Protein AF-A0A2G5BHX6-F1 (afdb_monomer)

Nearest PDB structures (foldseek):
  6b24-assembly1_A  TM=7.635E-01  e=3.240E-02  Escherichia coli
  6b2d-assembly1_A  TM=7.404E-01  e=5.368E-02  Escherichia coli
  8xv2-assembly1_A  TM=2.328E-01  e=9.568E-03  Escherichia coli
  8yky-assembly1_R  TM=1.953E-01  e=6.492E+00  Clostridium perfringens

pLDDT: mean 88.22, std 12.85, range [42.91, 98.81]

Solvent-accessible surface area (backbone atoms only — not comparable to full-atom values): 15846 Å² total; per-residue (Å²): 86,70,39,27,30,36,40,26,13,32,53,10,35,50,52,22,55,51,41,22,54,73,41,55,58,94,85,55,93,60,68,19,61,49,58,18,32,23,56,12,8,20,54,32,17,23,46,69,51,30,41,70,59,35,42,68,74,33,56,34,53,38,42,8,51,45,57,9,20,15,15,17,21,5,35,34,24,62,52,52,48,55,24,49,42,28,52,66,38,78,82,67,64,102,60,55,74,66,53,21,44,52,46,14,50,47,52,48,51,50,44,53,52,46,24,45,51,26,19,52,53,17,32,54,55,12,48,56,52,33,57,72,61,49,81,83,58,83,88,67,83,79,81,77,80,64,99,61,88,78,58,83,91,73,69,47,74,66,57,54,51,39,36,53,54,22,53,51,53,51,51,49,33,56,51,41,44,76,74,34,78,92,52,24,48,58,36,48,12,32,60,32,12,30,56,16,31,54,51,29,59,58,34,45,61,53,21,61,86,30,74,69,45,58,73,74,39,61,66,86,60,32,69,35,58,46,12,59,45,52,26,30,36,52,21,21,42,52,35,24,52,46,49,40,52,29,35,39,77,46,82,85,66,51,74,66,54,38,36,49,46,50,9,44,40,61,5,18,19,19,16,22,4,35,40,22,59,50,44,53,49,43,74,72,37,58,71,70,60,22,50,52,52,51,51,52,49,51,52,55,30,51,51,39,32,43,67,50,32,48,50,47,67,73,70,54,92,65,83,49,81,70,93

Radius of gyration: 20.22 Å; Cα contacts (8 Å, |Δi|>4): 521; chains: 1; bounding box: 52×42×61 Å

Secondary structure (DSSP, 8-state):
-HHHHHHHHHHHHHHHHHHHHHT--TT-SS-THHHHHHHHHHHHHHHHHHHHHHHHH-HHHHHIIIIIIIHHHS-HHHHHHHHHHHHHTTT--S--HHHHHHHHHHHHHHHHHHHHHHHHHHHHHHHHHHHHHHTTTTTSPPPP--SSPPPGGG--HHHHHHHHHHHHHHHHHHHHHHH-GGGHHHHHHHHHHHHHHHHHHHHGGGSSS-TTHHHHS-HHHHTS-HHHHHHHHHHHHHHHHHHHIIIIISSS--HHHHHHHHIIIIIIIHHHS-SHHHHHHHHHS-HHHHHHHHHHHHHHHHHHHIIIIIHHHHH-S------

Organism: Coemansia reversa (strain ATCC 12441 / NRRL 1564) (NCBI:txid763665)

Sequence (323 aa):
VFASLILFSMMGVLVRVYLTRLFTYIGEPIYGLIWAQMVGCFIMGIATRTKGVLMRYSPALNLGVTTGLCGSITTFSSWQLLVFVQFFNTARHDHTRFKNFLGGMSVLVSTLACSMGALYLGQIIGCELRLLYDTKLLGGRPSSIRRGWIGWNEWRSVDLALGIVGILVIAASVIVIALARNTRSVSIALLFGCIGTLLRWRLASLNRGSKRVERLLPRFIADLPLGTFVANVIGSAVLAIVHVLQTGAVIQPSATSCYVLTAVADGFCGCLTTVSTFAAELSALESRRSMTYAVVSIVATQAFFILIAGIYFKTATIDYPVC

Mean predicted aligned error: 6.26 Å

InterPro domains:
  IPR003691 Fluoride-specific ion channel FluC [PF02537] (5-117)
  IPR003691 Fluoride-specific ion channel FluC [PF02537] (189-306)
  IPR003691 Fluoride-specific ion channel FluC [PTHR28259] (2-315)

Foldseek 3Di:
DLLLLLLQQLVLLVLQVVQQVVQDDDPRPDHSNLVLLLVLLLQLLLLVLCVLVQLVQPPSNSCSSNLRNSLLSFFLLVLLVQLLCLQLVLVPPPDDNVRSNVRSVCSVVSSLVSNLVSSNNSNVVSNVVCVVVVPPDPPDDRDDDDPDDDPPVPDDPVNVVSNVSSVVLLVVLVVCCVPPPVCVLSSLLSVLQSVLSVQLVVLQCQAAPNPVLPVPDDPLPSNASRSQLVLLLVLNLQLLQLVLVQWPPDDQDDPVSVSVSSSSNSRRSSNSHGDSVLSVRLVVDDVVSSVVNSCCSSVSSNVSNCVRVVVSSVPDPDTDRSD

Structure (mmCIF, N/CA/C/O backbone):
data_AF-A0A2G5BHX6-F1
#
_entry.id   AF-A0A2G5BHX6-F1
#
loop_
_atom_site.group_PDB
_atom_site.id
_atom_site.type_symbol
_atom_site.label_atom_id
_atom_site.label_alt_id
_atom_site.label_comp_id
_atom_site.label_asym_id
_atom_site.label_entity_id
_atom_site.label_seq_id
_atom_site.pdbx_PDB_ins_code
_atom_site.Cartn_x
_atom_site.Cartn_y
_atom_site.Cartn_z
_atom_site.occupancy
_atom_site.B_iso_or_equiv
_atom_site.auth_seq_id
_atom_site.auth_comp_id
_atom_site.auth_asym_id
_atom_site.auth_atom_id
_atom_site.pdbx_PDB_model_num
ATOM 1 N N . VAL A 1 1 ? -9.648 12.929 12.450 1.00 81.56 1 VAL A N 1
ATOM 2 C CA . VAL A 1 1 ? -9.557 11.934 11.341 1.00 81.56 1 VAL A CA 1
ATOM 3 C C . VAL A 1 1 ? -8.434 12.256 10.362 1.00 81.56 1 VAL A C 1
ATOM 5 O O . VAL A 1 1 ? -7.502 11.468 10.302 1.00 81.56 1 VAL A O 1
ATOM 8 N N . PHE A 1 2 ? -8.469 13.388 9.641 1.00 87.19 2 PHE A N 1
ATOM 9 C CA . PHE A 1 2 ? -7.433 13.734 8.650 1.00 87.19 2 PHE A CA 1
ATOM 10 C C . PHE A 1 2 ? -6.010 13.708 9.215 1.00 87.19 2 PHE A C 1
ATOM 12 O O . PHE A 1 2 ? -5.163 13.019 8.662 1.00 87.19 2 PHE A O 1
ATOM 19 N N . ALA A 1 3 ? -5.772 14.365 10.353 1.00 87.06 3 ALA A N 1
ATOM 20 C CA . ALA A 1 3 ? -4.449 14.375 10.975 1.00 87.06 3 ALA A CA 1
ATOM 21 C C . ALA A 1 3 ? -3.950 12.971 11.358 1.00 87.06 3 ALA A C 1
ATOM 23 O O . ALA A 1 3 ? -2.786 12.656 11.146 1.00 87.06 3 ALA A O 1
ATOM 24 N N . SER A 1 4 ? -4.843 12.097 11.839 1.00 90.06 4 SER A N 1
ATOM 25 C CA . SER A 1 4 ? -4.494 10.708 12.152 1.00 90.06 4 SER A CA 1
ATOM 26 C C . SER A 1 4 ? -4.144 9.916 10.888 1.00 90.06 4 SER A C 1
ATOM 28 O O . SER A 1 4 ? -3.115 9.251 10.857 1.00 90.06 4 SER A O 1
ATOM 30 N N . LEU A 1 5 ? -4.937 10.038 9.815 1.00 93.12 5 LEU A N 1
ATOM 31 C CA . LEU A 1 5 ? -4.620 9.406 8.529 1.00 93.12 5 LEU A CA 1
ATOM 32 C C . LEU A 1 5 ? -3.264 9.871 7.992 1.00 93.12 5 LEU A C 1
ATOM 34 O O . LEU A 1 5 ? -2.469 9.036 7.578 1.00 93.12 5 LEU A O 1
ATOM 38 N N . ILE A 1 6 ? -2.994 11.179 8.039 1.00 92.50 6 ILE A N 1
ATOM 39 C CA . ILE A 1 6 ? -1.731 11.765 7.586 1.00 92.50 6 ILE A CA 1
ATOM 40 C C . ILE A 1 6 ? -0.561 11.214 8.407 1.00 92.50 6 ILE A C 1
ATOM 42 O O . ILE A 1 6 ? 0.324 10.583 7.834 1.00 92.50 6 ILE A O 1
ATOM 46 N N . LEU A 1 7 ? -0.597 11.361 9.734 1.00 94.50 7 LEU A N 1
ATOM 47 C CA . LEU A 1 7 ? 0.471 10.912 10.630 1.00 94.50 7 LEU A CA 1
ATOM 48 C C . LEU A 1 7 ? 0.819 9.435 10.412 1.00 94.50 7 LEU A C 1
ATOM 50 O O . LEU A 1 7 ? 1.974 9.080 10.176 1.00 94.50 7 LEU A O 1
ATOM 54 N N . PHE A 1 8 ? -0.194 8.571 10.455 1.00 96.62 8 PHE A N 1
ATOM 55 C CA . PHE A 1 8 ? 0.016 7.138 10.316 1.00 96.62 8 PHE A CA 1
ATOM 56 C C . PHE A 1 8 ? 0.397 6.732 8.886 1.00 96.62 8 PHE A C 1
ATOM 58 O O . PHE A 1 8 ? 1.151 5.775 8.728 1.00 96.62 8 PHE A O 1
ATOM 65 N N . SER A 1 9 ? -0.044 7.462 7.854 1.00 96.88 9 SER A N 1
ATOM 66 C CA . SER A 1 9 ? 0.414 7.221 6.480 1.00 96.88 9 SER A CA 1
ATOM 67 C C . SER A 1 9 ? 1.897 7.536 6.299 1.00 96.88 9 SER A C 1
ATOM 69 O O . SER A 1 9 ? 2.616 6.724 5.722 1.00 96.88 9 SER A O 1
ATOM 71 N N . MET A 1 10 ? 2.386 8.648 6.863 1.00 95.81 10 MET A N 1
ATOM 72 C CA . MET A 1 10 ? 3.808 9.002 6.820 1.00 95.81 10 MET A CA 1
ATOM 73 C C . MET A 1 10 ? 4.645 7.948 7.551 1.00 95.81 10 MET A C 1
ATOM 75 O O . MET A 1 10 ? 5.642 7.472 7.012 1.00 95.81 10 MET A O 1
ATOM 79 N N . MET A 1 11 ? 4.198 7.502 8.731 1.00 96.44 11 MET A N 1
ATOM 80 C CA . MET A 1 11 ? 4.846 6.397 9.444 1.00 96.44 11 MET A CA 1
ATOM 81 C C . MET A 1 11 ? 4.851 5.108 8.612 1.00 96.44 11 MET A C 1
ATOM 83 O O . MET A 1 11 ? 5.869 4.424 8.545 1.00 96.44 11 MET A O 1
ATOM 87 N N . GLY A 1 12 ? 3.747 4.793 7.931 1.00 97.94 12 GLY A N 1
ATOM 88 C CA . GLY A 1 12 ? 3.660 3.608 7.083 1.00 97.94 12 GLY A CA 1
ATOM 89 C C . GLY A 1 12 ? 4.588 3.650 5.871 1.00 97.94 12 GLY A C 1
ATOM 90 O O . GLY A 1 12 ? 5.235 2.646 5.578 1.00 97.94 12 GLY A O 1
ATOM 91 N N . VAL A 1 13 ? 4.726 4.808 5.216 1.00 97.44 13 VAL A N 1
ATOM 92 C CA . VAL A 1 13 ? 5.704 4.998 4.130 1.00 97.44 13 VAL A CA 1
ATOM 93 C C . VAL A 1 13 ? 7.124 4.777 4.639 1.00 97.44 13 VAL A C 1
ATOM 95 O O . VAL A 1 13 ? 7.876 4.047 3.996 1.00 97.44 13 VAL A O 1
ATOM 98 N N . LEU A 1 14 ? 7.484 5.351 5.794 1.00 95.88 14 LEU A N 1
ATOM 99 C CA . LEU A 1 14 ? 8.805 5.141 6.395 1.00 95.88 14 LEU A CA 1
ATOM 100 C C . LEU A 1 14 ? 9.056 3.654 6.636 1.00 95.88 14 LEU A C 1
ATOM 102 O O . LEU A 1 14 ? 10.039 3.112 6.138 1.00 95.88 14 LEU A O 1
ATOM 106 N N . VAL A 1 15 ? 8.142 2.981 7.337 1.00 97.50 15 VAL A N 1
ATOM 107 C CA . VAL A 1 15 ? 8.269 1.550 7.631 1.00 97.50 15 VAL A CA 1
ATOM 108 C C . VAL A 1 15 ? 8.429 0.743 6.343 1.00 97.50 15 VAL A C 1
ATOM 110 O O . VAL A 1 15 ? 9.343 -0.070 6.263 1.00 97.50 15 VAL A O 1
ATOM 113 N N . ARG A 1 16 ? 7.622 0.995 5.304 1.00 98.06 16 ARG A N 1
ATOM 114 C CA . ARG A 1 16 ? 7.755 0.288 4.021 1.00 98.06 16 ARG A CA 1
ATOM 115 C C . ARG A 1 16 ? 9.109 0.519 3.364 1.00 98.06 16 ARG A C 1
ATOM 117 O O . ARG A 1 16 ? 9.757 -0.451 2.976 1.00 98.06 16 ARG A O 1
ATOM 124 N N . VAL A 1 17 ? 9.524 1.777 3.207 1.00 95.00 17 VAL A N 1
ATOM 125 C CA . VAL A 1 17 ? 10.768 2.128 2.505 1.00 95.00 17 VAL A CA 1
ATOM 126 C C . VAL A 1 17 ? 11.974 1.552 3.241 1.00 95.00 17 VAL A C 1
ATOM 128 O O . VAL A 1 17 ? 12.832 0.936 2.613 1.00 95.00 17 VAL A O 1
ATOM 131 N N . TYR A 1 18 ? 12.031 1.702 4.565 1.00 94.31 18 TYR A N 1
ATOM 132 C CA . TYR A 1 18 ? 13.152 1.200 5.354 1.00 94.31 18 TYR A CA 1
ATOM 133 C C . TYR A 1 18 ? 13.160 -0.323 5.472 1.00 94.31 18 TYR A C 1
ATOM 135 O O . TYR A 1 18 ? 14.230 -0.898 5.326 1.00 94.31 18 TYR A O 1
ATOM 143 N N . LEU A 1 19 ? 12.012 -0.989 5.659 1.00 96.19 19 LEU A N 1
ATOM 144 C CA . LEU A 1 19 ? 11.965 -2.458 5.639 1.00 96.19 19 LEU A CA 1
ATOM 145 C C . LEU A 1 19 ? 12.395 -3.005 4.282 1.00 96.19 19 LEU A C 1
ATOM 147 O O . LEU A 1 19 ? 13.197 -3.929 4.234 1.00 96.19 19 LEU A O 1
ATOM 151 N N . THR A 1 20 ? 11.910 -2.410 3.190 1.00 96.50 20 THR A N 1
ATOM 152 C CA . THR A 1 20 ? 12.308 -2.843 1.846 1.00 96.50 20 THR A CA 1
ATOM 153 C C . THR A 1 20 ? 13.818 -2.707 1.685 1.00 96.50 20 THR A C 1
ATOM 155 O O . THR A 1 20 ? 14.463 -3.684 1.347 1.00 96.50 20 THR A O 1
ATOM 158 N N . ARG A 1 21 ? 14.402 -1.550 2.033 1.00 94.62 21 ARG A N 1
ATOM 159 C CA . ARG A 1 21 ? 15.857 -1.330 1.957 1.00 94.62 21 ARG A CA 1
ATOM 160 C C . ARG A 1 21 ? 16.663 -2.252 2.873 1.00 94.62 21 ARG A C 1
ATOM 162 O O . ARG A 1 21 ? 17.728 -2.696 2.474 1.00 94.62 21 ARG A O 1
ATOM 169 N N . LEU A 1 22 ? 16.177 -2.527 4.085 1.00 95.62 22 LEU A N 1
ATOM 170 C CA . LEU A 1 22 ? 16.855 -3.391 5.057 1.00 95.62 22 LEU A CA 1
ATOM 171 C C . LEU A 1 22 ? 16.968 -4.832 4.549 1.00 95.62 22 LEU A C 1
ATOM 173 O O . LEU A 1 22 ? 17.983 -5.485 4.764 1.00 95.62 22 LEU A O 1
ATOM 177 N N . PHE A 1 23 ? 15.929 -5.303 3.863 1.00 96.06 23 PHE A N 1
ATOM 178 C CA . PHE A 1 23 ? 15.876 -6.629 3.261 1.00 96.06 23 PHE A CA 1
ATOM 179 C C . PHE A 1 23 ? 16.221 -6.616 1.768 1.00 96.06 23 PHE A C 1
ATOM 181 O O . PHE A 1 23 ? 15.898 -7.583 1.087 1.00 96.06 23 PHE A O 1
ATOM 188 N N . THR A 1 24 ? 16.848 -5.541 1.268 1.00 94.69 24 THR A N 1
ATOM 189 C CA . THR A 1 24 ? 17.423 -5.498 -0.077 1.00 94.69 24 THR A CA 1
ATOM 190 C C . THR A 1 24 ? 18.939 -5.626 -0.002 1.00 94.69 24 THR A C 1
ATOM 192 O O . THR A 1 24 ? 19.630 -4.654 0.306 1.00 94.69 24 THR A O 1
ATOM 195 N N . TYR A 1 25 ? 19.466 -6.820 -0.266 1.00 93.31 25 TYR A N 1
ATOM 196 C CA . TYR A 1 25 ? 20.903 -7.103 -0.238 1.00 93.31 25 TYR A CA 1
ATOM 197 C C . TYR A 1 25 ? 21.303 -8.204 -1.230 1.00 93.31 25 TYR A C 1
ATOM 199 O O . TYR A 1 25 ? 20.489 -8.996 -1.700 1.00 93.31 25 TYR A O 1
ATOM 207 N N . ILE A 1 26 ? 22.594 -8.256 -1.575 1.00 93.56 26 ILE A N 1
ATOM 208 C CA . ILE A 1 26 ? 23.119 -9.236 -2.535 1.00 93.56 26 ILE A CA 1
ATOM 209 C C . ILE A 1 26 ? 22.917 -10.652 -1.982 1.00 93.56 26 ILE A C 1
ATOM 211 O O . ILE A 1 26 ? 23.417 -10.975 -0.907 1.00 93.56 26 ILE A O 1
ATOM 215 N N . GLY A 1 27 ? 22.213 -11.498 -2.737 1.00 91.75 27 GLY A N 1
ATOM 216 C CA . GLY A 1 27 ? 21.920 -12.874 -2.330 1.00 91.75 27 GLY A CA 1
ATOM 217 C C . GLY A 1 27 ? 20.765 -13.004 -1.334 1.00 91.75 27 GLY A C 1
ATOM 218 O O . GLY A 1 27 ? 20.689 -14.010 -0.630 1.00 91.75 27 GLY A O 1
ATOM 219 N N . GLU A 1 28 ? 19.878 -12.009 -1.245 1.00 93.31 28 GLU A N 1
ATOM 220 C CA . GLU A 1 28 ? 18.667 -12.110 -0.429 1.00 93.31 28 GLU A CA 1
ATOM 221 C C . GLU A 1 28 ? 17.822 -13.348 -0.789 1.00 93.31 28 GLU A C 1
ATOM 223 O O . GLU A 1 28 ? 17.609 -13.640 -1.968 1.00 93.31 28 GLU A O 1
ATOM 228 N N . PRO A 1 29 ? 17.310 -14.090 0.210 1.00 92.50 29 PRO A N 1
ATOM 229 C CA . PRO A 1 29 ? 16.532 -15.300 -0.042 1.00 92.50 29 PRO A CA 1
ATOM 230 C C . PRO A 1 29 ? 15.124 -14.989 -0.566 1.00 92.50 29 PRO A C 1
ATOM 232 O O . PRO A 1 29 ? 14.530 -15.805 -1.267 1.00 92.50 29 PRO A O 1
ATOM 235 N N . ILE A 1 30 ? 14.577 -13.825 -0.201 1.00 93.12 30 ILE A N 1
ATOM 236 C CA . ILE A 1 30 ? 13.265 -13.327 -0.618 1.00 93.12 30 ILE A CA 1
ATOM 237 C C . ILE A 1 30 ? 13.342 -11.811 -0.812 1.00 93.12 30 ILE A C 1
ATOM 239 O O . ILE A 1 30 ? 14.043 -11.129 -0.067 1.00 93.12 30 ILE A O 1
ATOM 243 N N . TYR A 1 31 ? 12.592 -11.285 -1.780 1.00 94.06 31 TYR A N 1
ATOM 244 C CA . TYR A 1 31 ? 12.629 -9.865 -2.135 1.00 94.06 31 TYR A CA 1
ATOM 245 C C . TYR A 1 31 ? 12.087 -8.970 -1.017 1.00 94.06 31 TYR A C 1
ATOM 247 O O . TYR A 1 31 ? 11.023 -9.232 -0.450 1.00 94.06 31 TYR A O 1
ATOM 255 N N . GLY A 1 32 ? 12.775 -7.856 -0.751 1.00 95.44 32 GLY A N 1
ATOM 256 C CA . GLY A 1 32 ? 12.515 -6.994 0.410 1.00 95.44 32 GLY A CA 1
ATOM 257 C C . GLY A 1 32 ? 11.064 -6.520 0.590 1.00 95.44 32 GLY A C 1
ATOM 258 O O . GLY A 1 32 ? 10.587 -6.412 1.722 1.00 95.44 32 GLY A O 1
ATOM 259 N N . LEU A 1 33 ? 10.311 -6.301 -0.499 1.00 97.62 33 LEU A N 1
ATOM 260 C CA . LEU A 1 33 ? 8.919 -5.833 -0.422 1.00 97.62 33 LEU A CA 1
ATOM 261 C C . LEU A 1 33 ? 8.016 -6.787 0.381 1.00 97.62 33 LEU A C 1
ATOM 263 O O . LEU A 1 33 ? 7.092 -6.320 1.049 1.00 97.62 33 LEU A O 1
ATOM 267 N N . ILE A 1 34 ? 8.271 -8.101 0.348 1.00 97.75 34 ILE A N 1
ATOM 268 C CA . ILE A 1 34 ? 7.425 -9.098 1.019 1.00 97.75 34 ILE A CA 1
ATOM 269 C C . ILE A 1 34 ? 7.324 -8.844 2.529 1.00 97.75 34 ILE A C 1
ATOM 271 O O . ILE A 1 34 ? 6.243 -8.976 3.105 1.00 97.75 34 ILE A O 1
ATOM 275 N N . TRP A 1 35 ? 8.408 -8.369 3.151 1.00 97.94 35 TRP A N 1
ATOM 276 C CA . TRP A 1 35 ? 8.466 -8.053 4.577 1.00 97.94 35 TRP A CA 1
ATOM 277 C C . TRP A 1 35 ? 7.557 -6.889 4.948 1.00 97.94 35 TRP A C 1
ATOM 279 O O . TRP A 1 35 ? 6.830 -6.963 5.938 1.00 97.94 35 TRP A O 1
ATOM 289 N N . ALA A 1 36 ? 7.530 -5.837 4.126 1.00 98.25 36 ALA A N 1
ATOM 290 C CA . ALA A 1 36 ? 6.597 -4.735 4.327 1.00 98.25 36 ALA A CA 1
ATOM 291 C C . ALA A 1 36 ? 5.144 -5.234 4.241 1.00 98.25 36 ALA A C 1
ATOM 293 O O . ALA A 1 36 ? 4.333 -4.933 5.118 1.00 98.25 36 ALA A O 1
ATOM 294 N N . GLN A 1 37 ? 4.820 -6.076 3.251 1.00 98.56 37 GLN A N 1
ATOM 295 C CA . GLN A 1 37 ? 3.470 -6.635 3.119 1.00 98.56 37 GLN A CA 1
ATOM 296 C C . GLN A 1 37 ? 3.071 -7.460 4.347 1.00 98.56 37 GLN A C 1
ATOM 298 O O . GLN A 1 37 ? 1.978 -7.264 4.881 1.00 98.56 37 GLN A O 1
ATOM 303 N N . MET A 1 38 ? 3.966 -8.329 4.830 1.00 98.69 38 MET A N 1
ATOM 304 C CA . MET A 1 38 ? 3.743 -9.149 6.021 1.00 98.69 38 MET A CA 1
ATOM 305 C C . MET A 1 38 ? 3.509 -8.291 7.264 1.00 98.69 38 MET A C 1
ATOM 307 O O . MET A 1 38 ? 2.508 -8.487 7.947 1.00 98.69 38 MET A O 1
ATOM 311 N N . VAL A 1 39 ? 4.367 -7.301 7.535 1.00 98.69 39 VAL A N 1
ATOM 312 C CA . VAL A 1 39 ? 4.225 -6.414 8.704 1.00 98.69 39 VAL A CA 1
ATOM 313 C C . VAL A 1 39 ? 2.900 -5.652 8.655 1.00 98.69 39 VAL A C 1
ATOM 315 O O . VAL A 1 39 ? 2.155 -5.634 9.636 1.00 98.69 39 VAL A O 1
ATOM 318 N N . GLY A 1 40 ? 2.554 -5.063 7.508 1.00 98.62 40 GLY A N 1
ATOM 319 C CA . GLY A 1 40 ? 1.301 -4.323 7.369 1.00 98.62 40 GLY A CA 1
ATOM 320 C C . GLY A 1 40 ? 0.058 -5.214 7.484 1.00 98.62 40 GLY A C 1
ATOM 321 O O . GLY A 1 40 ? -0.927 -4.816 8.109 1.00 98.62 40 GLY A O 1
ATOM 322 N N . CYS A 1 41 ? 0.092 -6.432 6.933 1.00 98.81 41 CYS A N 1
ATOM 323 C CA . CYS A 1 41 ? -1.005 -7.395 7.059 1.00 98.81 41 CYS A CA 1
ATOM 324 C C . CYS A 1 41 ? -1.131 -7.951 8.481 1.00 98.81 41 CYS A C 1
ATOM 326 O O . CYS A 1 41 ? -2.246 -8.089 8.976 1.00 98.81 41 CYS A O 1
ATOM 328 N N . PHE A 1 42 ? -0.017 -8.195 9.170 1.00 98.81 42 PHE A N 1
ATOM 329 C CA . PHE A 1 42 ? -0.001 -8.623 10.566 1.00 98.81 42 PHE A CA 1
ATOM 330 C C . PHE A 1 42 ? -0.667 -7.597 11.490 1.00 98.81 42 PHE A C 1
ATOM 332 O O . PHE A 1 42 ? -1.594 -7.935 12.231 1.00 98.81 42 PHE A O 1
ATOM 339 N N . ILE A 1 43 ? -0.269 -6.322 11.390 1.00 98.62 43 ILE A N 1
ATOM 340 C CA . ILE A 1 43 ? -0.870 -5.240 12.186 1.00 98.62 43 ILE A CA 1
ATOM 341 C C . ILE A 1 43 ? -2.360 -5.088 11.840 1.00 98.62 43 ILE A C 1
ATOM 343 O O . ILE A 1 43 ? -3.188 -4.941 12.743 1.00 98.62 43 ILE A O 1
ATOM 347 N N . MET A 1 44 ? -2.730 -5.191 10.557 1.00 98.38 44 MET A N 1
ATOM 348 C CA . MET A 1 44 ? -4.136 -5.183 10.135 1.00 98.38 44 MET A CA 1
ATOM 349 C C . MET A 1 44 ? -4.917 -6.342 10.766 1.00 98.38 44 MET A C 1
ATOM 351 O O . MET A 1 44 ? -6.032 -6.139 11.244 1.00 98.38 44 MET A O 1
ATOM 355 N N . GLY A 1 45 ? -4.334 -7.541 10.830 1.00 98.25 45 GLY A N 1
ATOM 356 C CA . GLY A 1 45 ? -4.934 -8.717 11.459 1.00 98.25 45 GLY A CA 1
ATOM 357 C C . GLY A 1 45 ? -5.292 -8.459 12.920 1.00 98.25 45 GLY A C 1
ATOM 358 O O . GLY A 1 45 ? -6.447 -8.649 13.309 1.00 98.25 45 GLY A O 1
ATOM 359 N N . ILE A 1 46 ? -4.350 -7.912 13.695 1.00 97.81 46 ILE A N 1
ATOM 360 C CA . ILE A 1 46 ? -4.589 -7.515 15.092 1.00 97.81 46 ILE A CA 1
ATOM 361 C C . ILE A 1 46 ? -5.705 -6.467 15.161 1.00 97.81 46 ILE A C 1
ATOM 363 O O . ILE A 1 46 ? -6.678 -6.638 15.899 1.00 97.81 46 ILE A O 1
ATOM 367 N N . ALA A 1 47 ? -5.600 -5.405 14.357 1.00 96.12 47 ALA A N 1
ATOM 368 C CA . ALA A 1 47 ? -6.540 -4.286 14.367 1.00 96.12 47 ALA A CA 1
ATOM 369 C C . ALA A 1 47 ? -7.975 -4.700 13.991 1.00 96.12 47 ALA A C 1
ATOM 371 O O . ALA A 1 47 ? -8.936 -4.163 14.542 1.00 96.12 47 ALA A O 1
ATOM 372 N N . THR A 1 48 ? -8.155 -5.678 13.093 1.00 95.00 48 THR A N 1
ATOM 373 C CA . THR A 1 48 ? -9.494 -6.179 12.728 1.00 95.00 48 THR A CA 1
ATOM 374 C C . THR A 1 48 ? -10.204 -6.853 13.902 1.00 95.00 48 THR A C 1
ATOM 376 O O . THR A 1 48 ? -11.422 -6.715 14.034 1.00 95.00 48 THR A O 1
ATOM 379 N N . ARG A 1 49 ? -9.461 -7.526 14.791 1.00 94.44 49 ARG A N 1
ATOM 380 C CA . ARG A 1 49 ? -10.010 -8.204 15.976 1.00 94.44 49 ARG A CA 1
ATOM 381 C C . ARG A 1 49 ? -10.159 -7.271 17.175 1.00 94.44 49 ARG A C 1
ATOM 383 O O . ARG A 1 49 ? -11.128 -7.402 17.917 1.00 94.44 49 ARG A O 1
ATOM 390 N N . THR A 1 50 ? -9.282 -6.278 17.315 1.00 91.25 50 THR A N 1
ATOM 391 C CA . THR A 1 50 ? -9.319 -5.277 18.399 1.00 91.25 50 THR A CA 1
ATOM 392 C C . THR A 1 50 ? -10.049 -3.981 18.020 1.00 91.25 50 THR A C 1
ATOM 394 O O . THR A 1 50 ? -10.048 -3.014 18.784 1.00 91.25 50 THR A O 1
ATOM 397 N N . LYS A 1 51 ? -10.748 -3.952 16.875 1.00 89.19 51 LYS A N 1
ATOM 398 C CA . LYS A 1 51 ? -11.483 -2.780 16.363 1.00 89.19 51 LYS A CA 1
ATOM 399 C C . LYS A 1 51 ? -12.388 -2.121 17.407 1.00 89.19 51 LYS A C 1
ATOM 401 O O . LYS A 1 51 ? -12.445 -0.896 17.473 1.00 89.19 51 LYS A O 1
ATOM 406 N N . GLY A 1 52 ? -13.101 -2.910 18.215 1.00 83.88 52 GLY A N 1
ATOM 407 C CA . GLY A 1 52 ? -13.980 -2.387 19.269 1.00 83.88 52 GLY A CA 1
ATOM 408 C C . GLY A 1 52 ? -13.222 -1.561 20.313 1.00 83.88 52 GLY A C 1
ATOM 409 O O . GLY A 1 52 ? -13.655 -0.463 20.664 1.00 83.88 52 GLY A O 1
ATOM 410 N N . VAL A 1 53 ? -12.048 -2.047 20.725 1.00 84.69 53 VAL A N 1
ATOM 411 C CA . VAL A 1 53 ? -11.142 -1.361 21.655 1.00 84.69 53 VAL A CA 1
ATOM 412 C C . VAL A 1 53 ? -10.637 -0.062 21.027 1.00 84.69 53 VAL A C 1
ATOM 414 O O . VAL A 1 53 ? -10.818 1.011 21.602 1.00 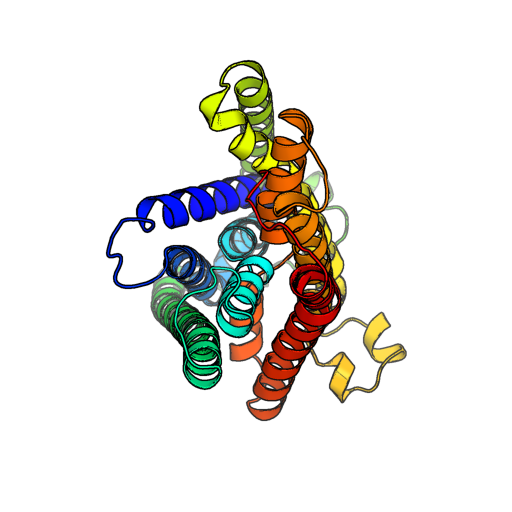84.69 53 VAL A O 1
ATOM 417 N N . LEU A 1 54 ? -10.100 -0.123 19.803 1.00 85.31 54 LEU A N 1
ATOM 418 C CA . LEU A 1 54 ? -9.571 1.051 19.095 1.00 85.31 54 LEU A CA 1
ATOM 419 C C . LEU A 1 54 ? -10.632 2.142 18.895 1.00 85.31 54 LEU A C 1
ATOM 421 O O . LEU A 1 54 ? -10.381 3.307 19.195 1.00 85.31 54 LEU A O 1
ATOM 425 N N . MET A 1 55 ? -11.836 1.768 18.452 1.00 83.69 55 MET A N 1
ATOM 426 C CA . MET A 1 55 ? -12.960 2.697 18.271 1.00 83.69 55 MET A CA 1
ATOM 427 C C . MET A 1 55 ? -13.377 3.365 19.588 1.00 83.69 55 MET A C 1
ATOM 429 O O . MET A 1 55 ? -13.763 4.536 19.601 1.00 83.69 55 MET A O 1
ATOM 433 N N . ARG A 1 56 ? -13.273 2.658 20.719 1.00 79.44 56 ARG A N 1
ATOM 434 C CA . ARG A 1 56 ? -13.572 3.239 22.028 1.00 79.44 56 ARG A CA 1
ATOM 435 C C . ARG A 1 56 ? -12.502 4.210 22.515 1.00 79.44 56 ARG A C 1
ATOM 437 O O . ARG A 1 56 ? -12.874 5.164 23.185 1.00 79.44 56 ARG A O 1
ATOM 444 N N . TYR A 1 57 ? -11.232 4.025 22.164 1.00 80.94 57 TYR A N 1
ATOM 445 C CA . TYR A 1 57 ? -10.183 5.008 22.463 1.00 80.94 57 TYR A CA 1
ATOM 446 C C . TYR A 1 57 ? -10.281 6.224 21.552 1.00 80.94 57 TYR A C 1
ATOM 448 O O . TYR A 1 57 ? -10.522 7.339 22.007 1.00 80.94 57 TYR A O 1
ATOM 456 N N . SER A 1 58 ? -10.171 6.014 20.246 1.00 83.75 58 SER A N 1
ATOM 457 C CA . SER A 1 58 ? -10.420 7.044 19.251 1.00 83.75 58 SER A CA 1
ATOM 458 C C . SER A 1 58 ? -10.797 6.376 17.932 1.00 83.75 58 SER A C 1
ATOM 460 O O . SER A 1 58 ? -10.024 5.607 17.352 1.00 83.75 58 SER A O 1
ATOM 462 N N . PRO A 1 59 ? -11.964 6.711 17.382 1.00 85.19 59 PRO A N 1
ATOM 463 C CA . PRO A 1 59 ? -12.306 6.256 16.054 1.00 85.19 59 PRO A CA 1
ATOM 464 C C . PRO A 1 59 ? -11.358 6.793 14.960 1.00 85.19 59 PRO A C 1
ATOM 466 O O . PRO A 1 59 ? -11.155 6.135 13.936 1.00 85.19 59 PRO A O 1
ATOM 469 N N . ALA A 1 60 ? -10.728 7.957 15.181 1.00 88.19 60 ALA A N 1
ATOM 470 C CA . ALA A 1 60 ? -9.673 8.458 14.307 1.00 88.19 60 ALA A CA 1
ATOM 471 C C . ALA A 1 60 ? -8.417 7.584 14.396 1.00 88.19 60 ALA A C 1
ATOM 473 O O . ALA A 1 60 ? -7.860 7.269 13.352 1.00 88.19 60 ALA A O 1
ATOM 474 N N . LEU A 1 61 ? -8.033 7.127 15.594 1.00 89.56 61 LEU A N 1
ATOM 475 C CA . LEU A 1 61 ? -6.926 6.188 15.793 1.00 89.56 61 LEU A CA 1
ATOM 476 C C . LEU A 1 61 ? -7.165 4.863 15.064 1.00 89.56 61 LEU A C 1
ATOM 478 O O . LEU A 1 61 ? -6.262 4.380 14.390 1.00 89.56 61 LEU A O 1
ATOM 482 N N . ASN A 1 62 ? -8.378 4.301 15.127 1.00 91.50 62 ASN A N 1
ATOM 483 C CA . ASN A 1 62 ? -8.700 3.085 14.373 1.00 91.50 62 ASN A CA 1
ATOM 484 C C . ASN A 1 62 ? -8.456 3.276 12.865 1.00 91.50 62 ASN A C 1
ATOM 486 O O . ASN A 1 62 ? -7.840 2.425 12.224 1.00 91.50 62 ASN A O 1
ATOM 490 N N . LEU A 1 63 ? -8.914 4.399 12.296 1.00 92.25 63 LEU A N 1
ATOM 491 C CA . LEU A 1 63 ? -8.666 4.741 10.890 1.00 92.25 63 LEU A CA 1
ATOM 492 C C . LEU A 1 63 ? -7.185 5.024 10.611 1.00 92.25 63 LEU A C 1
ATOM 494 O O . LEU A 1 63 ? -6.686 4.642 9.558 1.00 92.25 63 LEU A O 1
ATOM 498 N N . GLY A 1 64 ? -6.484 5.664 11.543 1.00 95.06 64 GLY A N 1
ATOM 499 C CA . GLY A 1 64 ? -5.047 5.894 11.479 1.00 95.06 64 GLY A CA 1
ATOM 500 C C . GLY A 1 64 ? -4.273 4.586 11.388 1.00 95.06 64 GLY A C 1
ATOM 501 O O . GLY A 1 64 ? -3.515 4.405 10.450 1.00 95.06 64 GLY A O 1
ATOM 502 N N . VAL A 1 65 ? -4.517 3.630 12.284 1.00 96.88 65 VAL A N 1
ATOM 503 C CA . VAL A 1 65 ? -3.823 2.332 12.295 1.00 96.88 65 VAL A CA 1
ATOM 504 C C . VAL A 1 65 ? -4.184 1.484 11.073 1.00 96.88 65 VAL A C 1
ATOM 506 O O . VAL A 1 65 ? -3.300 0.957 10.404 1.00 96.88 65 VAL A O 1
ATOM 509 N N . THR A 1 66 ? -5.471 1.351 10.750 1.00 96.81 66 THR A N 1
ATOM 510 C CA . THR A 1 66 ? -5.915 0.475 9.650 1.00 96.81 66 THR A CA 1
ATOM 511 C C . THR A 1 66 ? -5.680 1.124 8.287 1.00 96.81 66 THR A C 1
ATOM 513 O O . THR A 1 66 ? -4.856 0.667 7.496 1.00 96.81 66 THR A O 1
ATOM 516 N N . THR A 1 67 ? -6.371 2.228 8.011 1.00 95.94 67 THR A N 1
ATOM 517 C CA . THR A 1 67 ? -6.300 2.915 6.724 1.00 95.94 67 THR A CA 1
ATOM 518 C C . THR A 1 67 ? -4.983 3.664 6.564 1.00 95.94 67 THR A C 1
ATOM 520 O O . THR A 1 67 ? -4.394 3.554 5.501 1.00 95.94 67 THR A O 1
ATOM 523 N N . GLY A 1 68 ? -4.495 4.391 7.567 1.00 97.12 68 GLY A N 1
ATOM 524 C CA . GLY A 1 68 ? -3.223 5.119 7.474 1.00 97.12 68 GLY A CA 1
ATOM 525 C C . GLY A 1 68 ? -2.011 4.186 7.436 1.00 97.12 68 GLY A C 1
ATOM 526 O O . GLY A 1 68 ? -1.397 4.004 6.394 1.00 97.12 68 GLY A O 1
ATOM 527 N N . LEU A 1 69 ? -1.692 3.565 8.569 1.00 98.44 69 LEU A N 1
ATOM 528 C CA . LEU A 1 69 ? -0.458 2.818 8.788 1.00 98.44 69 LEU A CA 1
ATOM 529 C C . LEU A 1 69 ? -0.406 1.537 7.966 1.00 98.44 69 LEU A C 1
ATOM 531 O O . LEU A 1 69 ? 0.409 1.437 7.057 1.00 98.44 69 LEU A O 1
ATOM 535 N N . CYS A 1 70 ? -1.279 0.566 8.251 1.00 98.56 70 CYS A N 1
ATOM 536 C CA . CYS A 1 70 ? -1.259 -0.725 7.555 1.00 98.56 70 CYS A CA 1
ATOM 537 C C . CYS A 1 70 ? -1.448 -0.531 6.049 1.00 98.56 70 CYS A C 1
ATOM 539 O O . CYS A 1 70 ? -0.796 -1.192 5.240 1.00 98.56 70 CYS A O 1
ATOM 541 N N . GLY A 1 71 ? -2.325 0.406 5.681 1.00 97.88 71 GLY A N 1
ATOM 542 C CA . GLY A 1 71 ? -2.570 0.793 4.303 1.00 97.88 71 GLY A CA 1
ATOM 543 C C . GLY A 1 71 ? -1.329 1.303 3.574 1.00 97.88 71 GLY A C 1
ATOM 544 O O . GLY A 1 71 ? -1.136 0.886 2.444 1.00 97.88 71 GLY A O 1
ATOM 545 N N . SER A 1 72 ? -0.498 2.136 4.212 1.00 98.50 72 SER A N 1
ATOM 546 C CA . SER A 1 72 ? 0.713 2.732 3.618 1.00 98.50 72 SER A CA 1
ATOM 547 C C . SER A 1 72 ? 1.991 1.897 3.783 1.00 98.50 72 SER A C 1
ATOM 549 O O . SER A 1 72 ? 2.938 2.080 3.010 1.00 98.50 72 SER A O 1
ATOM 551 N N . ILE A 1 73 ? 2.031 0.986 4.769 1.00 98.75 73 ILE A N 1
ATOM 552 C CA . ILE A 1 73 ? 3.082 -0.039 4.890 1.00 98.75 73 ILE A CA 1
ATOM 553 C C . ILE A 1 73 ? 2.984 -1.013 3.714 1.00 98.75 73 ILE A C 1
ATOM 555 O O . ILE A 1 73 ? 3.990 -1.379 3.115 1.00 98.75 73 ILE A O 1
ATOM 559 N N . THR A 1 74 ? 1.769 -1.457 3.395 1.00 98.69 74 THR A N 1
ATOM 560 C CA . THR A 1 74 ? 1.536 -2.359 2.263 1.00 98.69 74 THR A CA 1
ATOM 561 C C . THR A 1 74 ? 1.349 -1.588 0.964 1.00 98.69 74 THR A C 1
ATOM 563 O O . THR A 1 74 ? 0.869 -0.467 0.994 1.00 98.69 74 THR A O 1
ATOM 566 N N . THR A 1 75 ? 1.628 -2.195 -0.185 1.00 98.69 75 THR A N 1
ATOM 567 C CA . THR A 1 75 ? 1.400 -1.553 -1.496 1.00 98.69 75 THR A CA 1
ATOM 568 C C . THR A 1 75 ? 1.026 -2.596 -2.540 1.00 98.69 75 THR A C 1
ATOM 570 O O . THR A 1 75 ? 1.789 -3.521 -2.813 1.00 98.69 75 THR A O 1
ATOM 573 N N . PHE A 1 76 ? -0.168 -2.487 -3.122 1.00 98.75 76 PHE A N 1
ATOM 574 C CA . PHE A 1 76 ? -0.587 -3.426 -4.167 1.00 98.75 76 PHE A CA 1
ATOM 575 C C . PHE A 1 76 ? 0.120 -3.108 -5.487 1.00 98.75 76 PHE A C 1
ATOM 577 O O . PHE A 1 76 ? 0.602 -4.012 -6.158 1.00 98.75 76 PHE A O 1
ATOM 584 N N . SER A 1 77 ? 0.249 -1.822 -5.823 1.00 98.62 77 SER A N 1
ATOM 585 C CA . SER A 1 77 ? 0.875 -1.375 -7.072 1.00 98.62 77 SER A CA 1
ATOM 586 C C . SER A 1 77 ? 2.331 -1.829 -7.201 1.00 98.62 77 SER A C 1
ATOM 588 O O . SER A 1 77 ? 2.691 -2.397 -8.229 1.00 98.62 77 SER A O 1
ATOM 590 N N . SER A 1 78 ? 3.154 -1.673 -6.156 1.00 98.38 78 SER A N 1
ATOM 591 C CA . SER A 1 78 ? 4.559 -2.114 -6.201 1.00 98.38 78 SER A CA 1
ATOM 592 C C . SER A 1 78 ? 4.676 -3.638 -6.286 1.00 98.38 78 SER A C 1
ATOM 594 O O . SER A 1 78 ? 5.554 -4.143 -6.976 1.00 98.38 78 SER A O 1
ATOM 596 N N . TRP A 1 79 ? 3.770 -4.384 -5.642 1.00 98.44 79 TRP A N 1
ATOM 597 C CA . TRP A 1 79 ? 3.722 -5.842 -5.784 1.00 98.44 79 TRP A CA 1
ATOM 598 C C . TRP A 1 79 ? 3.405 -6.254 -7.226 1.00 98.44 79 TRP A C 1
ATOM 600 O O . TRP A 1 79 ? 4.105 -7.089 -7.794 1.00 98.44 79 TRP A O 1
ATOM 610 N N . GLN A 1 80 ? 2.399 -5.636 -7.844 1.00 98.56 80 GLN A N 1
ATOM 611 C CA . GLN A 1 80 ? 2.035 -5.935 -9.228 1.00 98.56 80 GLN A CA 1
ATOM 612 C C . GLN A 1 80 ? 3.117 -5.511 -10.228 1.00 98.56 80 GLN A C 1
ATOM 614 O O . GLN A 1 80 ? 3.334 -6.221 -11.209 1.00 98.56 80 GLN A O 1
ATOM 619 N N . LEU A 1 81 ? 3.850 -4.427 -9.955 1.00 97.62 81 LEU A N 1
ATOM 620 C CA . LEU A 1 81 ? 5.023 -4.049 -10.741 1.00 97.62 81 LEU A CA 1
ATOM 621 C C . LEU A 1 81 ? 6.119 -5.127 -10.675 1.00 97.62 81 LEU A C 1
ATOM 623 O O . LEU A 1 81 ? 6.655 -5.493 -11.717 1.00 97.62 81 LEU A O 1
ATOM 627 N N . LEU A 1 82 ? 6.417 -5.690 -9.494 1.00 96.88 82 LEU A N 1
ATOM 628 C CA . LEU A 1 82 ? 7.391 -6.788 -9.378 1.00 96.88 82 LEU A CA 1
ATOM 629 C C . LEU A 1 82 ? 6.956 -8.030 -10.167 1.00 96.88 82 LEU A C 1
ATOM 631 O O . LEU A 1 82 ? 7.783 -8.658 -10.824 1.00 96.88 82 LEU A O 1
ATOM 635 N N . VAL A 1 83 ? 5.664 -8.368 -10.143 1.00 97.75 83 VAL A N 1
ATOM 636 C CA . VAL A 1 83 ? 5.114 -9.466 -10.954 1.00 97.75 83 VAL A CA 1
ATOM 637 C C . VAL A 1 83 ? 5.295 -9.182 -12.452 1.00 97.75 83 VAL A C 1
ATOM 639 O O . VAL A 1 83 ? 5.781 -10.045 -13.183 1.00 97.75 83 VAL A O 1
ATOM 642 N N . PHE A 1 84 ? 4.967 -7.966 -12.901 1.00 96.12 84 PHE A N 1
ATOM 643 C CA . PHE A 1 84 ? 5.119 -7.548 -14.297 1.00 96.12 84 PHE A CA 1
ATOM 644 C C . PHE A 1 84 ? 6.579 -7.624 -14.766 1.00 96.12 84 PHE A C 1
ATOM 646 O O . PHE A 1 84 ? 6.853 -8.200 -15.818 1.00 96.12 84 PHE A O 1
ATOM 653 N N . VAL A 1 85 ? 7.516 -7.100 -13.969 1.00 93.44 85 VAL A N 1
ATOM 654 C CA . VAL A 1 85 ? 8.959 -7.108 -14.267 1.00 93.44 85 VAL A CA 1
ATOM 655 C C . VAL A 1 85 ? 9.478 -8.528 -14.491 1.00 93.44 85 VAL A C 1
ATOM 657 O O . VAL A 1 85 ? 10.256 -8.756 -15.417 1.00 93.44 85 VAL A O 1
ATOM 660 N N . GLN A 1 86 ? 9.007 -9.497 -13.701 1.00 93.88 86 GLN A N 1
ATOM 661 C CA . GLN A 1 86 ? 9.367 -10.904 -13.879 1.00 93.88 86 GLN A CA 1
ATOM 662 C C . GLN A 1 86 ? 8.745 -11.509 -15.142 1.00 93.88 86 GLN A C 1
ATOM 664 O O . GLN A 1 86 ? 9.440 -12.181 -15.899 1.00 93.88 86 GLN A O 1
ATOM 669 N N . PHE A 1 87 ? 7.463 -11.241 -15.419 1.00 92.44 87 PHE A N 1
ATOM 670 C CA . PHE A 1 87 ? 6.806 -11.735 -16.634 1.00 92.44 87 PHE A CA 1
ATOM 671 C C . PHE A 1 87 ? 7.441 -11.194 -17.918 1.00 92.44 87 PHE A C 1
ATOM 673 O O . PHE A 1 87 ? 7.611 -11.947 -18.880 1.00 92.44 87 PHE A O 1
ATOM 680 N N . PHE A 1 88 ? 7.804 -9.911 -17.935 1.00 88.88 88 PHE A N 1
ATOM 681 C CA . PHE A 1 88 ? 8.401 -9.255 -19.098 1.00 88.88 88 PHE A CA 1
ATOM 682 C C . PHE A 1 88 ? 9.922 -9.390 -19.172 1.00 88.88 88 PHE A C 1
ATOM 684 O O . PHE A 1 88 ? 10.482 -9.109 -20.227 1.00 88.88 88 PHE A O 1
ATOM 691 N N . ASN A 1 89 ? 10.580 -9.851 -18.101 1.00 86.50 89 ASN A N 1
ATOM 692 C CA . ASN A 1 89 ? 12.038 -9.943 -18.001 1.00 86.50 89 ASN A CA 1
ATOM 693 C C . ASN A 1 89 ? 12.718 -8.634 -18.419 1.00 86.50 89 ASN A C 1
ATOM 695 O O . ASN A 1 89 ? 13.574 -8.616 -19.303 1.00 86.50 89 ASN A O 1
ATOM 699 N N . THR A 1 90 ? 12.318 -7.524 -17.795 1.00 79.81 90 THR A N 1
ATOM 700 C CA . THR A 1 90 ? 12.859 -6.194 -18.132 1.00 79.81 90 THR A CA 1
ATOM 701 C C . THR A 1 90 ? 14.369 -6.103 -17.888 1.00 79.81 90 THR A C 1
ATOM 703 O O . THR A 1 90 ? 15.054 -5.348 -18.567 1.00 79.81 90 THR A O 1
ATOM 706 N N . ALA A 1 91 ? 14.911 -6.934 -16.993 1.00 76.69 91 ALA A N 1
ATOM 707 C CA . ALA A 1 91 ? 16.347 -7.075 -16.751 1.00 76.69 91 ALA A CA 1
ATOM 708 C C . ALA A 1 91 ? 17.098 -7.906 -17.819 1.00 76.69 91 ALA A C 1
ATOM 710 O O . ALA A 1 91 ? 18.315 -8.044 -17.735 1.00 76.69 91 ALA A O 1
ATOM 711 N N . ARG A 1 92 ? 16.393 -8.452 -18.824 1.00 79.56 92 ARG A N 1
ATOM 712 C CA . ARG A 1 92 ? 16.945 -9.218 -19.960 1.00 79.56 92 ARG A CA 1
ATOM 713 C C . ARG A 1 92 ? 17.865 -10.374 -19.540 1.00 79.56 92 ARG A C 1
ATOM 715 O O . ARG A 1 92 ? 18.869 -10.647 -20.192 1.00 79.56 92 ARG A O 1
ATOM 722 N N . HIS A 1 93 ? 17.509 -11.078 -18.466 1.00 83.25 93 HIS A N 1
ATOM 723 C CA . HIS A 1 93 ? 18.215 -12.293 -18.059 1.00 83.25 93 HIS A CA 1
ATOM 724 C C . HIS A 1 93 ? 18.102 -13.387 -19.130 1.00 83.25 93 HIS A C 1
ATOM 726 O O . HIS A 1 93 ? 17.102 -13.437 -19.854 1.00 83.25 93 HIS A O 1
ATOM 732 N N . ASP A 1 94 ? 19.083 -14.294 -19.186 1.00 87.06 94 ASP A N 1
ATOM 733 C CA . ASP A 1 94 ? 19.086 -15.459 -20.083 1.00 87.06 94 ASP A CA 1
ATOM 734 C C . ASP A 1 94 ? 18.098 -16.541 -19.603 1.00 87.06 94 ASP A C 1
ATOM 736 O O . ASP A 1 94 ? 18.439 -17.608 -19.082 1.00 87.06 94 ASP A O 1
ATOM 740 N N . HIS A 1 95 ? 16.815 -16.201 -19.681 1.00 85.81 95 HIS A N 1
ATOM 741 C CA . HIS A 1 95 ? 15.695 -16.996 -19.212 1.00 85.81 95 HIS A CA 1
ATOM 742 C C . HIS A 1 95 ? 14.768 -17.350 -20.373 1.00 85.81 95 HIS A C 1
ATOM 744 O O . HIS A 1 95 ? 14.426 -16.521 -21.218 1.00 85.81 95 HIS A O 1
ATOM 750 N N . THR A 1 96 ? 14.265 -18.586 -20.369 1.00 90.94 96 THR A N 1
ATOM 751 C CA . THR A 1 96 ? 13.163 -18.960 -21.257 1.00 90.94 96 THR A CA 1
ATOM 752 C C . THR A 1 96 ? 11.883 -18.231 -20.838 1.00 90.94 96 THR A C 1
ATOM 754 O O . THR A 1 96 ? 11.693 -17.890 -19.669 1.00 90.94 96 THR A O 1
ATOM 757 N N . ARG A 1 97 ? 10.937 -18.055 -21.770 1.00 89.56 97 ARG A N 1
ATOM 758 C CA . ARG A 1 97 ? 9.625 -17.443 -21.468 1.00 89.56 97 ARG A CA 1
ATOM 759 C C . ARG A 1 97 ? 8.896 -18.146 -20.318 1.00 89.56 97 ARG A C 1
ATOM 761 O O . ARG A 1 97 ? 8.217 -17.499 -19.528 1.00 89.56 97 ARG A O 1
ATOM 768 N N . PHE A 1 98 ? 9.069 -19.463 -20.203 1.00 92.38 98 PHE A N 1
ATOM 769 C CA . PHE A 1 98 ? 8.503 -20.241 -19.107 1.00 92.38 98 PHE A CA 1
ATOM 770 C C . PHE A 1 98 ? 9.141 -19.895 -17.754 1.00 92.38 98 PHE A C 1
ATOM 772 O O . PHE A 1 98 ? 8.421 -19.745 -16.774 1.00 92.38 98 PHE A O 1
ATOM 779 N N . LYS A 1 99 ? 10.465 -19.681 -17.693 1.00 93.38 99 LYS A N 1
ATOM 780 C CA . LYS A 1 99 ? 11.137 -19.216 -16.466 1.00 93.38 99 LYS A CA 1
ATOM 781 C C . LYS A 1 99 ? 10.631 -17.837 -16.027 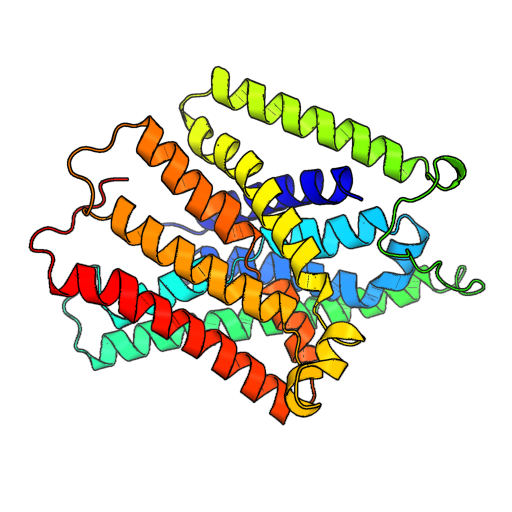1.00 93.38 99 LYS A C 1
ATOM 783 O O . LYS A 1 99 ? 10.379 -17.649 -14.843 1.00 93.38 99 LYS A O 1
ATOM 788 N N . ASN A 1 100 ? 10.392 -16.918 -16.964 1.00 92.81 100 ASN A N 1
ATOM 789 C CA . ASN A 1 100 ? 9.804 -15.600 -16.669 1.00 92.81 100 ASN A CA 1
ATOM 790 C C . ASN A 1 100 ? 8.390 -15.725 -16.083 1.00 92.81 100 ASN A C 1
ATOM 792 O O . ASN A 1 100 ? 8.060 -15.096 -15.077 1.00 92.81 100 ASN A O 1
ATOM 796 N N . PHE A 1 101 ? 7.565 -16.598 -16.673 1.00 94.38 101 PHE A N 1
ATOM 797 C CA . PHE A 1 101 ? 6.244 -16.927 -16.138 1.00 94.38 101 PHE A CA 1
ATOM 798 C C . PHE A 1 101 ? 6.329 -17.502 -14.716 1.00 94.38 101 PHE A C 1
ATOM 800 O O . PHE A 1 101 ? 5.631 -17.029 -13.821 1.00 94.38 101 PHE A O 1
ATOM 807 N N . LEU A 1 102 ? 7.218 -18.469 -14.475 1.00 95.56 102 LEU A N 1
ATOM 808 C CA . LEU A 1 102 ? 7.433 -19.027 -13.138 1.00 95.56 102 LEU A CA 1
ATOM 809 C C . LEU A 1 102 ? 7.913 -17.966 -12.141 1.00 95.56 102 LEU A C 1
ATOM 811 O O . LEU A 1 102 ? 7.444 -17.959 -11.005 1.00 95.56 102 LEU A O 1
ATOM 815 N N . GLY A 1 103 ? 8.785 -17.044 -12.555 1.00 94.44 103 GLY A N 1
ATOM 816 C CA . GLY A 1 103 ? 9.250 -15.930 -11.727 1.00 94.44 103 GLY A CA 1
ATOM 817 C C . GLY A 1 103 ? 8.105 -15.013 -11.294 1.00 94.44 103 GLY A C 1
ATOM 818 O O . GLY A 1 103 ? 7.913 -14.782 -10.099 1.00 94.44 103 GLY A O 1
ATOM 819 N N . GLY A 1 104 ? 7.275 -14.554 -12.237 1.00 96.00 104 GLY A N 1
ATOM 820 C CA . GLY A 1 104 ? 6.135 -13.692 -11.909 1.00 96.00 104 GLY A CA 1
ATOM 821 C C . GLY A 1 104 ? 5.079 -14.408 -11.070 1.00 96.00 104 GLY A C 1
ATOM 822 O O . GLY A 1 104 ? 4.573 -13.840 -10.100 1.00 96.00 104 GLY A O 1
ATOM 823 N N . MET A 1 105 ? 4.817 -15.689 -11.354 1.00 96.75 105 MET A N 1
ATOM 824 C CA . MET A 1 105 ? 3.931 -16.509 -10.526 1.00 96.75 105 MET A CA 1
ATOM 825 C C . MET A 1 105 ? 4.484 -16.723 -9.118 1.00 96.75 105 MET A C 1
ATOM 827 O O . MET A 1 105 ? 3.712 -16.702 -8.161 1.00 96.75 105 MET A O 1
ATOM 831 N N . SER A 1 106 ? 5.801 -16.866 -8.971 1.00 96.44 106 SER A N 1
ATOM 832 C CA . SER A 1 106 ? 6.445 -17.005 -7.663 1.00 96.44 106 SER A CA 1
ATOM 833 C C . SER A 1 106 ? 6.232 -15.748 -6.824 1.00 96.44 106 SER A C 1
ATOM 835 O O . SER A 1 106 ? 5.763 -15.854 -5.693 1.00 96.44 106 SER A O 1
ATOM 837 N N . VAL A 1 107 ? 6.461 -14.552 -7.381 1.00 97.38 107 VAL A N 1
ATOM 838 C CA . VAL A 1 107 ? 6.225 -13.270 -6.682 1.00 97.38 107 VAL A CA 1
ATOM 839 C C . VAL A 1 107 ? 4.740 -13.070 -6.354 1.00 97.38 107 VAL A C 1
ATOM 841 O O . VAL A 1 107 ? 4.388 -12.576 -5.279 1.00 97.38 107 VAL A O 1
ATOM 844 N N . LEU A 1 108 ? 3.844 -13.459 -7.263 1.00 97.75 108 LEU A N 1
ATOM 845 C CA . LEU A 1 108 ? 2.398 -13.368 -7.064 1.00 97.75 108 LEU A CA 1
ATOM 846 C C . LEU A 1 108 ? 1.944 -14.272 -5.910 1.00 97.75 108 LEU A C 1
ATOM 848 O O . LEU A 1 108 ? 1.341 -13.796 -4.948 1.00 97.75 108 LEU A O 1
ATOM 852 N N . VAL A 1 109 ? 2.251 -15.567 -5.980 1.00 97.62 109 VAL A N 1
ATOM 853 C CA . VAL A 1 109 ? 1.781 -16.554 -4.999 1.00 97.62 109 VAL A CA 1
ATOM 854 C C . VAL A 1 109 ? 2.434 -16.332 -3.641 1.00 97.62 109 VAL A C 1
ATOM 856 O O . VAL A 1 109 ? 1.723 -16.299 -2.638 1.00 97.62 109 VAL A O 1
ATOM 859 N N . SER A 1 110 ? 3.754 -16.131 -3.587 1.00 97.75 110 SER A N 1
ATOM 860 C CA . SER A 1 110 ? 4.457 -15.959 -2.310 1.00 97.75 110 SER A CA 1
ATOM 861 C C . SER A 1 110 ? 4.027 -14.684 -1.579 1.00 97.75 110 SER A C 1
ATOM 863 O O . SER A 1 110 ? 3.697 -14.763 -0.398 1.00 97.75 110 SER A O 1
ATOM 865 N N . THR A 1 111 ? 3.903 -13.533 -2.261 1.00 98.25 111 THR A N 1
ATOM 866 C CA . THR A 1 111 ? 3.401 -12.305 -1.611 1.00 98.25 111 THR A CA 1
ATOM 867 C C . THR A 1 111 ? 2.006 -12.510 -1.042 1.00 98.25 111 THR A C 1
ATOM 869 O O . THR A 1 111 ? 1.753 -12.129 0.103 1.00 98.25 111 THR A O 1
ATOM 872 N N . LEU A 1 112 ? 1.089 -13.094 -1.823 1.00 98.06 112 LEU A N 1
ATOM 873 C CA . LEU A 1 112 ? -0.291 -13.288 -1.390 1.00 98.06 112 LEU A CA 1
ATOM 874 C C . LEU A 1 112 ? -0.362 -14.265 -0.210 1.00 98.06 112 LEU A C 1
ATOM 876 O O . LEU A 1 112 ? -1.014 -13.961 0.788 1.00 98.06 112 LEU A O 1
ATOM 880 N N . ALA A 1 113 ? 0.349 -15.392 -0.288 1.00 98.25 113 ALA A N 1
ATOM 881 C CA . ALA A 1 113 ? 0.399 -16.394 0.771 1.00 98.25 113 ALA A CA 1
ATOM 882 C C . ALA A 1 113 ? 0.990 -15.823 2.069 1.00 98.25 113 ALA A C 1
ATOM 884 O O . ALA A 1 113 ? 0.366 -15.936 3.122 1.00 98.25 113 ALA A O 1
ATOM 885 N N . CYS A 1 114 ? 2.139 -15.144 2.000 1.00 98.50 114 CYS A N 1
ATOM 886 C CA . CYS A 1 114 ? 2.776 -14.528 3.164 1.00 98.50 114 CYS A CA 1
ATOM 887 C C . CYS A 1 114 ? 1.921 -13.403 3.765 1.00 98.50 114 CYS A C 1
ATOM 889 O O . CYS A 1 114 ? 1.811 -13.305 4.985 1.00 98.50 114 CYS A O 1
ATOM 891 N N . SER A 1 115 ? 1.266 -12.588 2.933 1.00 98.62 115 SER A N 1
ATOM 892 C CA . SER A 1 115 ? 0.363 -11.523 3.393 1.00 98.62 115 SER A CA 1
ATOM 893 C C . SER A 1 115 ? -0.863 -12.087 4.113 1.00 98.62 115 SER A C 1
ATOM 895 O O . SER A 1 115 ? -1.213 -11.621 5.197 1.00 98.62 115 SER A O 1
ATOM 897 N N . MET A 1 116 ? -1.493 -13.125 3.551 1.00 98.56 116 MET A N 1
ATOM 898 C CA . MET A 1 116 ? -2.625 -13.810 4.181 1.00 98.56 116 MET A CA 1
ATOM 899 C C . MET A 1 116 ? -2.199 -14.524 5.468 1.00 98.56 116 MET A C 1
ATOM 901 O O . MET A 1 116 ? -2.868 -14.382 6.486 1.00 98.56 116 MET A O 1
ATOM 905 N N . GLY A 1 117 ? -1.069 -15.237 5.460 1.00 98.62 117 GLY A N 1
ATOM 906 C CA . GLY A 1 117 ? -0.521 -15.898 6.648 1.00 98.62 117 GLY A CA 1
ATOM 907 C C . GLY A 1 117 ? -0.229 -14.912 7.781 1.00 98.62 117 GLY A C 1
ATOM 908 O O . GLY A 1 117 ? -0.643 -15.136 8.917 1.00 98.62 117 GLY A O 1
ATOM 909 N N . ALA A 1 118 ? 0.392 -13.774 7.463 1.00 98.75 118 ALA A N 1
ATOM 910 C CA . ALA A 1 118 ? 0.646 -12.706 8.424 1.00 98.75 118 ALA A CA 1
ATOM 911 C C . ALA A 1 118 ? -0.655 -12.096 8.975 1.00 98.75 118 ALA A C 1
ATOM 913 O O . ALA A 1 118 ? -0.767 -11.885 10.182 1.00 98.75 118 ALA A O 1
ATOM 914 N N . LEU A 1 119 ? -1.659 -11.865 8.118 1.00 98.75 119 LEU A N 1
ATOM 915 C CA . LEU A 1 119 ? -2.987 -11.412 8.542 1.00 98.75 119 LEU A CA 1
ATOM 916 C C . LEU A 1 119 ? -3.625 -12.400 9.529 1.00 98.75 119 LEU A C 1
ATOM 918 O O . LEU A 1 119 ? -4.088 -11.976 10.587 1.00 98.75 119 LEU A O 1
ATOM 922 N N . TYR A 1 120 ? -3.644 -13.698 9.210 1.00 98.50 120 TYR A N 1
ATOM 923 C CA . TYR A 1 120 ? -4.219 -14.724 10.084 1.00 98.50 120 TYR A CA 1
ATOM 924 C C . TYR A 1 120 ? -3.489 -14.809 11.424 1.00 98.50 120 TYR A C 1
ATOM 926 O O . TYR A 1 120 ? -4.143 -14.825 12.465 1.00 98.50 120 TYR A O 1
ATOM 934 N N . LEU A 1 121 ? -2.154 -14.772 11.420 1.00 98.56 121 LEU A N 1
ATOM 935 C CA . LEU A 1 121 ? -1.367 -14.730 12.651 1.00 98.56 121 LEU A CA 1
ATOM 936 C C . LEU A 1 121 ? -1.724 -13.503 13.504 1.00 98.56 121 LEU A C 1
ATOM 938 O O . LEU A 1 121 ? -1.959 -13.621 14.707 1.00 98.56 121 LEU A O 1
ATOM 942 N N . GLY A 1 122 ? -1.845 -12.332 12.873 1.00 98.38 122 GLY A N 1
ATOM 943 C CA . GLY A 1 122 ? -2.290 -11.114 13.543 1.00 98.38 122 GLY A CA 1
ATOM 944 C C . GLY A 1 122 ? -3.701 -11.240 14.122 1.00 98.38 122 GLY A C 1
ATOM 945 O O . GLY A 1 122 ? -3.965 -10.754 15.218 1.00 98.38 122 GLY A O 1
ATOM 946 N N . GLN A 1 123 ? -4.615 -11.926 13.434 1.00 97.81 123 GLN A N 1
ATOM 947 C CA . GLN A 1 123 ? -5.961 -12.179 13.951 1.00 97.81 123 GLN A CA 1
ATOM 948 C C . GLN A 1 123 ? -5.964 -13.110 15.170 1.00 97.81 123 GLN A C 1
ATOM 950 O O . GLN A 1 123 ? -6.742 -12.869 16.091 1.00 97.81 123 GLN A O 1
ATOM 955 N N . ILE A 1 124 ? -5.111 -14.139 15.204 1.00 97.25 124 ILE A N 1
ATOM 956 C CA . ILE A 1 124 ? -4.979 -15.033 16.367 1.00 97.25 124 ILE A CA 1
ATOM 957 C C . ILE A 1 124 ? -4.559 -14.214 17.593 1.00 97.25 124 ILE A C 1
ATOM 959 O O . ILE A 1 124 ? -5.274 -14.182 18.592 1.00 97.25 124 ILE A O 1
ATOM 963 N N . ILE A 1 125 ? -3.471 -13.447 17.475 1.00 96.19 125 ILE A N 1
ATOM 964 C CA . ILE A 1 125 ? -2.977 -12.584 18.560 1.00 96.19 125 ILE A CA 1
ATOM 965 C C . ILE A 1 125 ? -4.011 -11.516 18.933 1.00 96.19 125 ILE A C 1
ATOM 967 O O . ILE A 1 125 ? -4.242 -11.238 20.107 1.00 96.19 125 ILE A O 1
ATOM 971 N N . GLY A 1 126 ? -4.673 -10.920 17.941 1.00 94.81 126 GLY A N 1
ATOM 972 C CA . GLY A 1 126 ? -5.724 -9.934 18.167 1.00 94.81 126 GLY A CA 1
ATOM 973 C C . GLY A 1 126 ? -6.933 -10.493 18.923 1.00 94.81 126 GLY A C 1
ATOM 974 O O . GLY A 1 126 ? -7.599 -9.736 19.627 1.00 94.81 126 GLY A O 1
ATOM 975 N N . CYS A 1 127 ? -7.216 -11.793 18.802 1.00 92.31 127 CYS A N 1
ATOM 976 C CA . CYS A 1 127 ? -8.268 -12.463 19.562 1.00 92.31 127 CYS A CA 1
ATOM 977 C C . CYS A 1 127 ? -7.887 -12.588 21.044 1.00 92.31 127 CYS A C 1
ATOM 979 O O . CYS A 1 127 ? -8.677 -12.198 21.900 1.00 92.31 127 CYS A O 1
ATOM 981 N N . GLU A 1 128 ? -6.658 -13.018 21.335 1.00 91.00 128 GLU A N 1
ATOM 982 C CA . GLU A 1 128 ? -6.129 -13.088 22.706 1.00 91.00 128 GLU A CA 1
ATOM 983 C C . GLU A 1 128 ? -6.090 -11.709 23.372 1.00 91.00 128 GLU A C 1
ATOM 985 O O . GLU A 1 128 ? -6.596 -11.515 24.477 1.00 91.00 128 GLU A O 1
ATOM 990 N N . LEU A 1 129 ? -5.578 -10.700 22.658 1.00 89.62 129 LEU A N 1
ATOM 991 C CA . LEU A 1 129 ? -5.577 -9.319 23.141 1.00 89.62 129 LEU A CA 1
ATOM 992 C C . LEU A 1 129 ? -6.994 -8.833 23.435 1.00 89.62 129 LEU A C 1
ATOM 994 O O . LEU A 1 129 ? -7.232 -8.203 24.462 1.00 89.62 129 LEU A O 1
ATOM 998 N N . ARG A 1 130 ? -7.956 -9.132 22.556 1.00 86.12 130 ARG A N 1
ATOM 999 C CA . ARG A 1 130 ? -9.347 -8.748 22.788 1.00 86.12 130 ARG A CA 1
ATOM 1000 C C . ARG A 1 130 ? -9.873 -9.332 24.099 1.00 86.12 130 ARG A C 1
ATOM 1002 O O . ARG A 1 130 ? -10.498 -8.584 24.838 1.00 86.12 130 ARG A O 1
ATOM 1009 N N . LEU A 1 131 ? -9.599 -10.601 24.406 1.00 84.62 131 LEU A N 1
ATOM 1010 C CA . LEU A 1 131 ? -10.045 -11.235 25.653 1.00 84.62 131 LEU A CA 1
ATOM 1011 C C . LEU A 1 131 ? -9.449 -10.559 26.898 1.00 84.62 131 LEU A C 1
ATOM 1013 O O . LEU A 1 131 ? -10.170 -10.330 27.869 1.00 84.62 131 LEU A O 1
ATOM 1017 N N . LEU A 1 132 ? -8.174 -10.159 26.849 1.00 82.62 132 LEU A N 1
ATOM 1018 C CA . LEU A 1 132 ? -7.522 -9.432 27.947 1.00 82.62 132 LEU A CA 1
ATOM 1019 C C . LEU A 1 132 ? -8.189 -8.078 28.231 1.00 82.62 132 LEU A C 1
ATOM 1021 O O . LEU A 1 132 ? -8.361 -7.700 29.390 1.00 82.62 132 LEU A O 1
ATOM 1025 N N . TYR A 1 133 ? -8.596 -7.359 27.182 1.00 76.06 133 TYR A N 1
ATOM 1026 C CA . TYR A 1 133 ? -9.218 -6.038 27.308 1.00 76.06 133 TYR A CA 1
ATOM 1027 C C . TYR A 1 133 ? -10.760 -6.076 27.435 1.00 76.06 133 TYR A C 1
ATOM 1029 O O . TYR A 1 133 ? -11.346 -5.084 27.876 1.00 76.06 133 TYR A O 1
ATOM 1037 N N . ASP A 1 134 ? -11.430 -7.191 27.105 1.00 66.50 134 ASP A N 1
ATOM 1038 C CA . ASP A 1 134 ? -12.901 -7.335 27.158 1.00 66.50 134 ASP A CA 1
ATOM 1039 C C . ASP A 1 134 ? -13.456 -7.488 28.588 1.00 66.50 134 ASP A C 1
ATOM 1041 O O . ASP A 1 134 ? -14.619 -7.157 28.826 1.00 66.50 134 ASP A O 1
ATOM 1045 N N . THR A 1 135 ? -12.646 -7.900 29.572 1.00 52.97 135 THR A N 1
ATOM 1046 C CA . THR A 1 135 ? -13.123 -8.265 30.928 1.00 52.97 135 THR A CA 1
ATOM 1047 C C . THR A 1 135 ? -13.643 -7.108 31.794 1.00 52.97 135 THR A C 1
ATOM 1049 O O . THR A 1 135 ? -14.233 -7.359 32.842 1.00 52.97 135 THR A O 1
ATOM 1052 N N . LYS A 1 136 ? -13.497 -5.839 31.384 1.00 52.44 136 LYS A N 1
ATOM 1053 C CA . LYS A 1 136 ? -14.007 -4.681 32.158 1.00 52.44 136 LYS A CA 1
ATOM 1054 C C . LYS A 1 136 ? -14.784 -3.635 31.352 1.00 52.44 136 LYS A C 1
ATOM 1056 O O . LYS A 1 136 ? -15.214 -2.635 31.922 1.00 52.44 136 LYS A O 1
ATOM 1061 N N . LEU A 1 137 ? -14.954 -3.805 30.037 1.00 54.41 137 LEU A N 1
ATOM 1062 C CA . LEU A 1 137 ? -15.320 -2.684 29.157 1.00 54.41 137 LEU A CA 1
ATOM 1063 C C . LEU A 1 137 ? -16.578 -2.899 28.283 1.00 54.41 137 LEU A C 1
ATOM 1065 O O . LEU A 1 137 ? -17.166 -1.904 27.869 1.00 54.41 137 LEU A O 1
ATOM 1069 N N . LEU A 1 138 ? -17.100 -4.100 28.025 1.00 55.00 138 LEU A N 1
ATOM 1070 C CA . LEU A 1 138 ? -18.225 -4.277 27.075 1.00 55.00 138 LEU A CA 1
ATOM 1071 C C . LEU A 1 138 ? -19.645 -3.985 27.621 1.00 55.00 138 LEU A C 1
ATOM 1073 O O . LEU A 1 138 ? -20.572 -4.759 27.410 1.00 55.00 138 LEU A O 1
ATOM 1077 N N . GLY A 1 139 ? -19.851 -2.837 28.271 1.00 48.28 139 GLY A N 1
ATOM 1078 C CA . GLY A 1 139 ? -21.186 -2.345 28.660 1.00 48.28 139 GLY A CA 1
ATOM 1079 C C . GLY A 1 139 ? -21.807 -1.299 27.718 1.00 48.28 139 GLY A C 1
ATOM 1080 O O . GLY A 1 139 ? -22.951 -0.906 27.915 1.00 48.28 139 GLY A O 1
ATOM 1081 N N . GLY A 1 140 ? -21.077 -0.805 26.707 1.00 50.41 140 GLY A N 1
ATOM 1082 C CA . GLY A 1 140 ? -21.509 0.338 25.886 1.00 50.41 140 GLY A CA 1
ATOM 1083 C C . GLY A 1 140 ? -21.440 0.084 24.381 1.00 50.41 140 GLY A C 1
ATOM 1084 O O . GLY A 1 140 ? -20.462 -0.475 23.884 1.00 50.41 140 GLY A O 1
ATOM 1085 N N . ARG A 1 141 ? -22.464 0.531 23.639 1.00 48.47 141 ARG A N 1
ATOM 1086 C CA . ARG A 1 141 ? -22.480 0.478 22.166 1.00 48.47 141 ARG A CA 1
ATOM 1087 C C . ARG A 1 141 ? -21.311 1.303 21.598 1.00 48.47 141 ARG A C 1
ATOM 1089 O O . ARG A 1 141 ? -21.154 2.458 21.995 1.00 48.47 141 ARG A O 1
ATOM 1096 N N . PRO A 1 142 ? -20.510 0.767 20.657 1.00 52.72 142 PRO A N 1
ATOM 1097 C CA . PRO A 1 142 ? -19.473 1.551 19.996 1.00 52.72 142 PRO A CA 1
ATOM 1098 C C . PRO A 1 142 ? -20.118 2.717 19.239 1.00 52.72 142 PRO A C 1
ATOM 1100 O O . PRO A 1 142 ? -21.039 2.513 18.445 1.00 52.72 142 PRO A O 1
ATOM 1103 N N . SER A 1 143 ? -19.641 3.940 19.480 1.00 50.69 143 SER A N 1
ATOM 1104 C CA . SER A 1 143 ? -20.099 5.114 18.743 1.00 50.69 143 SER A CA 1
ATOM 1105 C C . SER A 1 143 ? -19.720 4.963 17.268 1.00 50.69 143 SER A C 1
ATOM 1107 O O . SER A 1 143 ? -18.551 4.826 16.898 1.00 50.69 143 SER A O 1
ATOM 1109 N N . SER A 1 144 ? -20.723 4.940 16.393 1.00 51.16 144 SER A N 1
ATOM 1110 C CA . SER A 1 144 ? -20.494 4.959 14.954 1.00 51.16 144 SER A CA 1
ATOM 1111 C C . SER A 1 144 ? -20.032 6.358 14.554 1.00 51.16 144 SER A C 1
ATOM 1113 O O . SER A 1 144 ? -20.817 7.301 14.663 1.00 51.16 144 SER A O 1
ATOM 1115 N N . ILE A 1 145 ? -18.809 6.516 14.038 1.00 48.19 145 ILE A N 1
ATOM 1116 C CA . ILE A 1 145 ? -18.489 7.756 13.322 1.00 48.19 145 ILE A CA 1
ATOM 1117 C C . ILE A 1 145 ? -19.365 7.794 12.067 1.00 48.19 145 ILE A C 1
ATOM 1119 O O . ILE A 1 145 ? -19.180 6.989 11.147 1.00 48.19 145 ILE A O 1
ATOM 1123 N N . ARG A 1 146 ? -20.283 8.760 11.978 1.00 49.66 146 ARG A N 1
ATOM 1124 C CA . ARG A 1 146 ? -20.746 9.221 10.664 1.00 49.66 146 ARG A CA 1
ATOM 1125 C C . ARG A 1 146 ? -19.522 9.772 9.942 1.00 49.66 146 ARG A C 1
ATOM 1127 O O . ARG A 1 146 ? -18.827 10.595 10.517 1.00 49.66 146 ARG A O 1
ATOM 1134 N N . ARG A 1 147 ? -19.277 9.381 8.685 1.00 52.34 147 ARG A N 1
ATOM 1135 C CA . ARG A 1 147 ? -18.217 9.934 7.802 1.00 52.34 147 ARG A CA 1
ATOM 1136 C C . ARG A 1 147 ? -18.395 11.445 7.482 1.00 52.34 147 ARG A C 1
ATOM 1138 O O . ARG A 1 147 ? -18.069 11.878 6.384 1.00 52.34 147 ARG A O 1
ATOM 1145 N N . GLY A 1 148 ? -18.965 12.228 8.397 1.00 47.94 148 GLY A N 1
ATOM 1146 C CA . GLY A 1 148 ? -19.071 13.682 8.379 1.00 47.94 148 GLY A CA 1
ATOM 1147 C C . GLY A 1 148 ? -18.153 14.320 9.426 1.00 47.94 148 GLY A C 1
ATOM 1148 O O . GLY A 1 148 ? -17.355 13.642 10.075 1.00 47.94 148 GLY A O 1
ATOM 1149 N N . TRP A 1 149 ? -18.251 15.640 9.558 1.00 42.91 149 TRP A N 1
ATOM 1150 C CA . TRP A 1 149 ? -17.478 16.421 10.520 1.00 42.91 149 TRP A CA 1
ATOM 1151 C C . TRP A 1 149 ? -17.871 16.042 11.951 1.00 42.91 149 TRP A C 1
ATOM 1153 O O . TRP A 1 149 ? -19.048 16.084 12.302 1.00 42.91 149 TRP A O 1
ATOM 1163 N N . ILE A 1 150 ? -16.883 15.660 12.762 1.00 51.09 150 ILE A N 1
ATOM 1164 C CA . ILE A 1 150 ? -17.049 15.484 14.207 1.00 51.09 150 ILE A CA 1
ATOM 1165 C C . ILE A 1 150 ? -17.157 16.894 14.799 1.00 51.09 150 ILE A C 1
ATOM 1167 O O . ILE A 1 150 ? -16.262 17.714 14.579 1.00 51.09 150 ILE A O 1
ATOM 1171 N N . GLY A 1 151 ? -18.254 17.192 15.498 1.00 49.56 151 GLY A N 1
ATOM 1172 C CA . GLY A 1 151 ? -18.414 18.469 16.194 1.00 49.56 151 GLY A CA 1
ATOM 1173 C C . GLY A 1 151 ? -17.312 18.660 17.240 1.00 49.56 151 GLY A C 1
ATOM 1174 O O . GLY A 1 151 ? -16.850 17.690 17.837 1.00 49.56 151 GLY A O 1
ATOM 1175 N N . TRP A 1 152 ? -16.881 19.902 17.472 1.00 51.94 152 TRP A N 1
ATOM 1176 C CA . TRP A 1 152 ? -15.793 20.242 18.405 1.00 51.94 152 TRP A CA 1
ATOM 1177 C C . TRP A 1 152 ? -15.968 19.639 19.814 1.00 51.94 152 TRP A C 1
ATOM 1179 O O . TRP A 1 152 ? -14.983 19.295 20.460 1.00 51.94 152 TRP A O 1
ATOM 1189 N N . ASN A 1 153 ? -17.211 19.409 20.245 1.00 52.09 153 ASN A N 1
ATOM 1190 C CA . ASN A 1 153 ? -17.547 18.868 21.566 1.00 52.09 153 ASN A CA 1
ATOM 1191 C C . ASN A 1 153 ? -17.318 17.3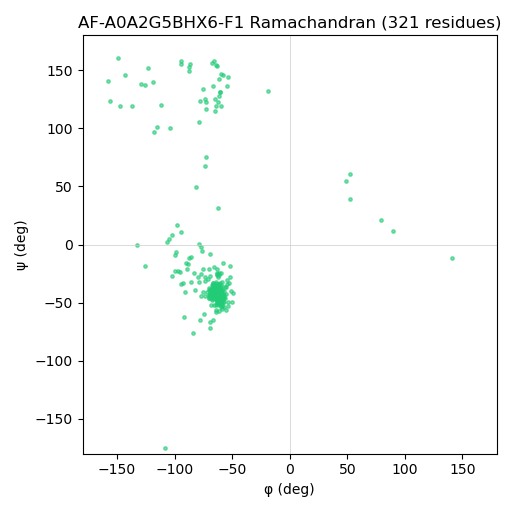49 21.721 1.00 52.09 153 ASN A C 1
ATOM 1193 O O . ASN A 1 153 ? -17.467 16.824 22.819 1.00 52.09 153 ASN A O 1
ATOM 1197 N N . GLU A 1 154 ? -16.962 16.629 20.651 1.00 62.03 154 GLU A N 1
ATOM 1198 C CA . GLU A 1 154 ? -16.710 15.176 20.676 1.00 62.03 154 GLU A CA 1
ATOM 1199 C C . GLU A 1 154 ? -15.212 14.812 20.608 1.00 62.03 154 GLU A C 1
ATOM 1201 O O . GLU A 1 154 ? -14.857 13.634 20.509 1.00 62.03 154 GLU A O 1
ATOM 1206 N N . TRP A 1 155 ? -14.317 15.805 20.642 1.00 65.00 155 TRP A N 1
ATOM 1207 C CA . TRP A 1 155 ? -12.874 15.583 20.533 1.00 65.00 155 TRP A CA 1
ATOM 1208 C C . TRP A 1 155 ? -12.320 14.981 21.821 1.00 65.00 155 TRP A C 1
ATOM 1210 O O . TRP A 1 155 ? -12.461 15.544 22.905 1.00 65.00 155 TRP A O 1
ATOM 1220 N N . ARG A 1 156 ? -11.639 13.840 21.706 1.00 73.31 156 ARG A N 1
ATOM 1221 C CA . ARG A 1 156 ? -10.897 13.258 22.830 1.00 73.31 156 ARG A CA 1
ATOM 1222 C C . ARG A 1 156 ? -9.490 13.843 22.860 1.00 73.31 156 ARG A C 1
ATOM 1224 O O . ARG A 1 156 ? -8.930 14.155 21.812 1.00 73.31 156 ARG A O 1
ATOM 1231 N N . SER A 1 157 ? -8.859 13.909 24.034 1.00 77.75 157 SER A N 1
ATOM 1232 C CA . SER A 1 157 ? -7.474 14.404 24.174 1.00 77.75 157 SER A CA 1
ATOM 1233 C C . SER A 1 157 ? -6.482 13.664 23.263 1.00 77.75 157 SER A C 1
ATOM 1235 O O . SER A 1 157 ? -5.526 14.253 22.766 1.00 77.75 157 SER A O 1
ATOM 1237 N N . VAL A 1 158 ? -6.759 12.387 22.974 1.00 77.44 158 VAL A N 1
ATOM 1238 C CA . VAL A 1 158 ? -6.004 11.565 22.014 1.00 77.44 158 VAL A CA 1
ATOM 1239 C C . VAL A 1 158 ? -6.075 12.135 20.591 1.00 77.44 158 VAL A C 1
ATOM 1241 O O . VAL A 1 158 ? -5.066 12.150 19.894 1.00 77.44 158 VAL A O 1
ATOM 1244 N N . ASP A 1 159 ? -7.230 12.638 20.151 1.00 81.38 159 ASP A N 1
ATOM 1245 C CA . ASP A 1 159 ? -7.400 13.201 18.806 1.00 81.38 159 ASP A CA 1
ATOM 1246 C C . ASP A 1 159 ? -6.613 14.504 18.631 1.00 81.38 159 ASP A C 1
ATOM 1248 O O . ASP A 1 159 ? -6.012 14.722 17.576 1.00 81.38 159 ASP A O 1
ATOM 1252 N N . LEU A 1 160 ? -6.570 15.337 19.677 1.00 83.50 160 LEU A N 1
ATOM 1253 C CA . LEU A 1 160 ? -5.772 16.563 19.699 1.00 83.50 160 LEU A CA 1
ATOM 1254 C C . LEU A 1 160 ? -4.272 16.249 19.678 1.00 83.50 160 LEU A C 1
ATOM 1256 O O . LEU A 1 160 ? -3.546 16.821 18.867 1.00 83.50 160 LEU A O 1
ATOM 1260 N N . ALA A 1 161 ? -3.817 15.305 20.509 1.00 86.06 161 ALA A N 1
ATOM 1261 C CA . ALA A 1 161 ? -2.421 14.873 20.532 1.00 86.06 161 ALA A CA 1
ATOM 1262 C C . ALA A 1 161 ? -1.976 14.328 19.163 1.00 86.06 161 ALA A C 1
ATOM 1264 O O . ALA A 1 161 ? -0.948 14.749 18.637 1.00 86.06 161 ALA A O 1
ATOM 1265 N N . LEU A 1 162 ? -2.785 13.467 18.532 1.00 86.19 162 LEU A N 1
ATOM 1266 C CA . LEU A 1 162 ? -2.533 12.983 17.169 1.00 86.19 162 LEU A CA 1
ATOM 1267 C C . LEU A 1 162 ? -2.504 14.127 16.143 1.00 86.19 162 LEU A C 1
ATOM 1269 O O . LEU A 1 162 ? -1.721 14.081 15.196 1.00 86.19 162 LEU A O 1
ATOM 1273 N N . GLY A 1 163 ? -3.345 15.147 16.332 1.00 85.44 163 GLY A N 1
ATOM 1274 C CA . GLY A 1 163 ? -3.349 16.378 15.544 1.00 85.44 163 GLY A CA 1
ATOM 1275 C C . GLY A 1 163 ? -2.016 17.118 15.602 1.00 85.44 163 GLY A C 1
ATOM 1276 O O . GLY A 1 163 ? -1.397 17.359 14.567 1.00 85.44 163 GLY A O 1
ATOM 1277 N N . ILE A 1 164 ? -1.563 17.426 16.818 1.00 87.88 164 ILE A N 1
ATOM 1278 C CA . ILE A 1 164 ? -0.313 18.149 17.078 1.00 87.88 164 ILE A CA 1
ATOM 1279 C C . ILE A 1 164 ? 0.880 17.356 16.540 1.00 87.88 164 ILE A C 1
ATOM 1281 O O . ILE A 1 164 ? 1.669 17.888 15.764 1.00 87.88 164 ILE A O 1
ATOM 1285 N N . VAL A 1 165 ? 0.978 16.067 16.879 1.00 89.25 165 VAL A N 1
ATOM 1286 C CA . VAL A 1 165 ? 2.063 15.194 16.402 1.00 89.25 165 VAL A CA 1
ATOM 1287 C C . VAL A 1 165 ? 2.062 15.111 14.874 1.00 89.25 165 VAL A C 1
ATOM 1289 O O . VAL A 1 165 ? 3.119 15.208 14.258 1.00 89.25 165 VAL A O 1
ATOM 1292 N N . GLY A 1 166 ? 0.889 15.004 14.243 1.00 86.62 166 GLY A N 1
ATOM 1293 C CA . GLY A 1 166 ? 0.765 15.026 12.785 1.00 86.62 166 GLY A CA 1
ATOM 1294 C C . GLY A 1 166 ? 1.329 16.303 12.160 1.00 86.62 166 GLY A C 1
ATOM 1295 O O . GLY A 1 166 ? 2.102 16.222 11.208 1.00 86.62 166 GLY A O 1
ATOM 1296 N N . ILE A 1 167 ? 1.003 17.473 12.718 1.00 88.25 167 ILE A N 1
ATOM 1297 C CA . ILE A 1 167 ? 1.532 18.764 12.248 1.00 88.25 167 ILE A CA 1
ATOM 1298 C C . ILE A 1 167 ? 3.053 18.826 12.421 1.00 88.25 167 ILE A C 1
ATOM 1300 O O . ILE A 1 167 ? 3.752 19.227 11.491 1.00 88.25 167 ILE A O 1
ATOM 1304 N N . LEU A 1 168 ? 3.573 18.385 13.570 1.00 89.56 168 LEU A N 1
ATOM 1305 C CA . LEU A 1 168 ? 5.013 18.363 13.839 1.00 89.56 168 LEU A CA 1
ATOM 1306 C C . LEU A 1 168 ? 5.766 17.458 12.856 1.00 89.56 168 LEU A C 1
ATOM 1308 O O . LEU A 1 168 ? 6.822 17.843 12.363 1.00 89.56 168 LEU A O 1
ATOM 1312 N N . VAL A 1 169 ? 5.216 16.289 12.517 1.00 87.69 169 VAL A N 1
ATOM 1313 C CA . VAL A 1 169 ? 5.830 15.365 11.548 1.00 87.69 169 VAL A CA 1
ATOM 1314 C C . VAL A 1 169 ? 5.799 15.937 10.127 1.00 87.69 169 VAL A C 1
ATOM 1316 O O . VAL A 1 169 ? 6.787 15.812 9.402 1.00 87.69 169 VAL A O 1
ATOM 1319 N N . ILE A 1 170 ? 4.720 16.622 9.729 1.00 88.88 170 ILE A N 1
ATOM 1320 C CA . ILE A 1 170 ? 4.677 17.348 8.449 1.00 88.88 170 ILE A CA 1
ATOM 1321 C C . ILE A 1 170 ? 5.746 18.444 8.435 1.00 88.88 170 ILE A C 1
ATOM 1323 O O . ILE A 1 170 ? 6.546 18.493 7.501 1.00 88.88 170 ILE A O 1
ATOM 1327 N N . ALA A 1 171 ? 5.812 19.280 9.474 1.00 88.69 171 ALA A N 1
ATOM 1328 C CA . ALA A 1 171 ? 6.802 20.349 9.571 1.00 88.69 171 ALA A CA 1
ATOM 1329 C C . ALA A 1 171 ? 8.236 19.797 9.512 1.00 88.69 171 ALA A C 1
ATOM 1331 O O . ALA A 1 171 ? 9.047 20.276 8.722 1.00 88.69 171 ALA A O 1
ATOM 1332 N N . ALA A 1 172 ? 8.524 18.728 10.260 1.00 87.00 172 ALA A N 1
ATOM 1333 C CA . ALA A 1 172 ? 9.809 18.039 10.214 1.00 87.00 172 ALA A CA 1
ATOM 1334 C C . ALA A 1 172 ? 10.126 17.518 8.804 1.00 87.00 172 ALA A C 1
ATOM 1336 O O . ALA A 1 172 ? 11.237 17.715 8.319 1.00 87.00 172 ALA A O 1
ATOM 1337 N N . SER A 1 173 ? 9.155 16.919 8.103 1.00 84.56 173 SER A N 1
ATOM 1338 C CA . SER A 1 173 ? 9.367 16.445 6.729 1.00 84.56 173 SER A CA 1
ATOM 1339 C C . SER A 1 173 ? 9.712 17.585 5.765 1.00 84.56 173 SER A C 1
ATOM 1341 O O . SER A 1 173 ? 10.642 17.443 4.973 1.00 84.56 173 SER A O 1
ATOM 1343 N N . VAL A 1 174 ? 9.050 18.742 5.884 1.00 87.31 174 VAL A N 1
ATOM 1344 C CA . VAL A 1 174 ? 9.330 19.941 5.074 1.00 87.31 174 VAL A CA 1
ATOM 1345 C C . VAL A 1 174 ? 10.727 20.492 5.370 1.00 87.31 174 VAL A C 1
ATOM 1347 O O . VAL A 1 174 ? 11.472 20.812 4.443 1.00 87.31 174 VAL A O 1
ATOM 1350 N N . ILE A 1 175 ? 11.126 20.532 6.643 1.00 86.62 175 ILE A N 1
ATOM 1351 C CA . ILE A 1 175 ? 12.470 20.957 7.053 1.00 86.62 175 ILE A CA 1
ATOM 1352 C C . ILE A 1 175 ? 13.536 20.013 6.475 1.00 86.62 175 ILE A C 1
ATOM 1354 O O . ILE A 1 175 ? 14.523 20.468 5.897 1.00 86.62 175 ILE A O 1
ATOM 1358 N N . VAL A 1 176 ? 13.332 18.695 6.557 1.00 85.25 176 VAL A N 1
ATOM 1359 C CA . VAL A 1 176 ? 14.276 17.700 6.019 1.00 85.25 176 VAL A CA 1
ATOM 1360 C C . VAL A 1 176 ? 14.406 17.813 4.495 1.00 85.25 176 VAL A C 1
ATOM 1362 O O . VAL A 1 176 ? 15.513 17.667 3.982 1.00 85.25 176 VAL A O 1
ATOM 1365 N N . ILE A 1 177 ? 13.329 18.134 3.763 1.00 84.38 177 ILE A N 1
ATOM 1366 C CA . ILE A 1 177 ? 13.397 18.397 2.310 1.00 84.38 177 ILE A CA 1
ATOM 1367 C C . ILE A 1 177 ? 14.387 19.531 2.007 1.00 84.38 177 ILE A C 1
ATOM 1369 O O . ILE A 1 177 ? 15.195 19.412 1.075 1.00 84.38 177 ILE A O 1
ATOM 1373 N N . ALA A 1 178 ? 14.348 20.608 2.795 1.00 83.19 178 ALA A N 1
ATOM 1374 C CA . ALA A 1 178 ? 15.239 21.750 2.625 1.00 83.19 178 ALA A CA 1
ATOM 1375 C C . ALA A 1 178 ? 16.691 21.405 3.000 1.00 83.19 178 ALA A C 1
ATOM 1377 O O . ALA A 1 178 ? 17.607 21.702 2.231 1.00 83.19 178 ALA A O 1
ATOM 1378 N N . LEU A 1 179 ? 16.899 20.734 4.138 1.00 84.81 179 LEU A N 1
ATOM 1379 C CA . LEU A 1 179 ? 18.220 20.600 4.762 1.00 84.81 179 LEU A CA 1
ATOM 1380 C C . LEU A 1 179 ? 19.009 19.345 4.353 1.00 84.81 179 LEU A C 1
ATOM 1382 O O . LEU A 1 179 ? 20.234 19.401 4.264 1.00 84.81 179 LEU A O 1
ATOM 1386 N N . ALA A 1 180 ? 18.353 18.213 4.081 1.00 84.19 180 ALA A N 1
ATOM 1387 C CA . ALA A 1 180 ? 19.024 16.925 3.897 1.00 84.19 180 ALA A CA 1
ATOM 1388 C C . ALA A 1 180 ? 18.859 16.385 2.468 1.00 84.19 180 ALA A C 1
ATOM 1390 O O . ALA A 1 180 ? 17.839 15.793 2.112 1.00 84.19 180 ALA A O 1
ATOM 1391 N N . ARG A 1 181 ? 19.899 16.540 1.633 1.00 78.56 181 ARG A N 1
ATOM 1392 C CA . ARG A 1 181 ? 19.868 16.073 0.231 1.00 78.56 181 ARG A CA 1
ATOM 1393 C C . ARG A 1 181 ? 19.658 14.557 0.117 1.00 78.56 181 ARG A C 1
ATOM 1395 O O . ARG A 1 181 ? 18.877 14.129 -0.724 1.00 78.56 181 ARG A O 1
ATOM 1402 N N . ASN A 1 182 ? 20.280 13.767 0.995 1.00 80.94 182 ASN A N 1
ATOM 1403 C CA . ASN A 1 182 ? 20.253 12.298 0.919 1.00 80.94 182 ASN A CA 1
ATOM 1404 C C . ASN A 1 182 ? 18.880 11.683 1.237 1.00 80.94 182 ASN A C 1
ATOM 1406 O O . ASN A 1 182 ? 18.563 10.602 0.750 1.00 80.94 182 ASN A O 1
ATOM 1410 N N . THR A 1 183 ? 18.052 12.351 2.043 1.00 83.31 183 THR A N 1
ATOM 1411 C CA . THR A 1 183 ? 16.719 11.857 2.441 1.00 83.31 183 THR A CA 1
ATOM 1412 C C . THR A 1 183 ? 15.578 12.594 1.746 1.00 83.31 183 THR A C 1
ATOM 1414 O O . THR A 1 183 ? 14.411 12.273 1.970 1.00 83.31 183 THR A O 1
ATOM 1417 N N . ARG A 1 184 ? 15.896 13.542 0.856 1.00 85.94 184 ARG A N 1
ATOM 1418 C CA . ARG A 1 184 ? 14.921 14.387 0.161 1.00 85.94 184 ARG A CA 1
ATOM 1419 C C . ARG A 1 184 ? 13.864 13.580 -0.593 1.00 85.94 184 ARG A C 1
ATOM 1421 O O . ARG A 1 184 ? 12.687 13.914 -0.501 1.00 85.94 184 ARG A O 1
ATOM 1428 N N . SER A 1 185 ? 14.259 12.509 -1.283 1.00 87.25 185 SER A N 1
ATOM 1429 C CA . SER A 1 185 ? 13.330 11.627 -2.008 1.00 87.25 185 SER A CA 1
ATOM 1430 C C . SER A 1 185 ? 12.281 11.007 -1.081 1.00 87.25 185 SER A C 1
ATOM 1432 O O . SER A 1 185 ? 11.087 11.063 -1.370 1.00 87.25 185 SER A O 1
ATOM 1434 N N . VAL A 1 186 ? 12.717 10.486 0.070 1.00 89.00 186 VAL A N 1
ATOM 1435 C CA . VAL A 1 186 ? 11.835 9.885 1.077 1.00 89.00 186 VAL A CA 1
ATOM 1436 C C . VAL A 1 186 ? 10.899 10.942 1.649 1.00 89.00 186 VAL A C 1
ATOM 1438 O O . VAL A 1 186 ? 9.696 10.714 1.694 1.00 89.00 186 VAL A O 1
ATOM 1441 N N . SER A 1 187 ? 11.409 12.118 2.020 1.00 90.94 187 SER A N 1
ATOM 1442 C CA . SER A 1 187 ? 10.590 13.176 2.618 1.00 90.94 187 SER A CA 1
ATOM 1443 C C . SER A 1 187 ? 9.504 13.704 1.674 1.00 90.94 187 SER A C 1
ATOM 1445 O O . SER A 1 187 ? 8.379 13.933 2.116 1.00 90.94 187 SER A O 1
ATOM 1447 N N . ILE A 1 188 ? 9.788 13.838 0.372 1.00 92.00 188 ILE A N 1
ATOM 1448 C CA . ILE A 1 188 ? 8.763 14.202 -0.624 1.00 92.00 188 ILE A CA 1
ATOM 1449 C C . ILE A 1 188 ? 7.749 13.054 -0.783 1.00 92.00 188 ILE A C 1
ATOM 1451 O O . ILE A 1 188 ? 6.542 13.304 -0.826 1.00 92.00 188 ILE A O 1
ATOM 1455 N N . ALA A 1 189 ? 8.202 11.794 -0.788 1.00 94.00 189 ALA A N 1
ATOM 1456 C CA . ALA A 1 189 ? 7.311 10.633 -0.816 1.00 94.00 189 ALA A CA 1
ATOM 1457 C C . ALA A 1 189 ? 6.370 10.570 0.404 1.00 94.00 189 ALA A C 1
ATOM 1459 O O . ALA A 1 189 ? 5.218 10.166 0.244 1.00 94.00 189 ALA A O 1
ATOM 1460 N N . LEU A 1 190 ? 6.790 11.026 1.594 1.00 94.75 190 LEU A N 1
ATOM 1461 C CA . LEU A 1 190 ? 5.900 11.129 2.762 1.00 94.75 190 LEU A CA 1
ATOM 1462 C C . LEU A 1 190 ? 4.705 12.048 2.482 1.00 94.75 190 LEU A C 1
ATOM 1464 O O . LEU A 1 190 ? 3.566 11.676 2.757 1.00 94.75 190 LEU A O 1
ATOM 1468 N N . LEU A 1 191 ? 4.954 13.220 1.889 1.00 94.12 191 LEU A N 1
ATOM 1469 C CA . LEU A 1 191 ? 3.908 14.195 1.564 1.00 94.12 191 LEU A CA 1
ATOM 1470 C C . LEU A 1 191 ? 2.946 13.662 0.492 1.00 94.12 191 LEU A C 1
ATOM 1472 O O . LEU A 1 191 ? 1.728 13.784 0.631 1.00 94.12 191 LEU A O 1
ATOM 1476 N N . PHE A 1 192 ? 3.472 13.015 -0.550 1.00 96.31 192 PHE A N 1
ATOM 1477 C CA . PHE A 1 192 ? 2.650 12.379 -1.586 1.00 96.31 192 PHE A CA 1
ATOM 1478 C C . PHE A 1 192 ? 1.857 11.179 -1.044 1.00 96.31 192 PHE A C 1
ATOM 1480 O O . PHE A 1 192 ? 0.714 10.949 -1.453 1.00 96.31 192 PHE A O 1
ATOM 1487 N N . GLY A 1 193 ? 2.415 10.453 -0.072 1.00 96.81 193 GLY A N 1
ATOM 1488 C CA . GLY A 1 193 ? 1.740 9.362 0.628 1.00 96.81 193 GLY A CA 1
ATOM 1489 C C . GLY A 1 193 ? 0.474 9.802 1.362 1.00 96.81 193 GLY A C 1
ATOM 1490 O O . GLY A 1 193 ? -0.543 9.097 1.327 1.00 96.81 193 GLY A O 1
ATOM 1491 N N . CYS A 1 194 ? 0.479 11.009 1.933 1.00 96.00 194 CYS A N 1
ATOM 1492 C CA . CYS A 1 194 ? -0.709 11.612 2.536 1.00 96.00 194 CYS A CA 1
ATOM 1493 C C . CYS A 1 194 ? -1.842 11.749 1.511 1.00 96.00 194 CYS A C 1
ATOM 1495 O O . CYS A 1 194 ? -2.974 11.345 1.778 1.00 96.00 194 CYS A O 1
ATOM 1497 N N . ILE A 1 195 ? -1.540 12.265 0.314 1.00 97.19 195 ILE A N 1
ATOM 1498 C CA . ILE A 1 195 ? -2.526 12.465 -0.759 1.00 97.19 195 ILE A CA 1
ATOM 1499 C C . ILE A 1 195 ? -3.116 11.119 -1.196 1.00 97.19 195 ILE A C 1
ATOM 1501 O O . ILE A 1 195 ? -4.341 10.976 -1.261 1.00 97.19 195 ILE A O 1
ATOM 1505 N N . GLY A 1 196 ? -2.262 10.114 -1.423 1.00 97.62 196 GLY A N 1
ATOM 1506 C CA . GLY A 1 196 ? -2.695 8.762 -1.790 1.00 97.62 196 GLY A CA 1
ATOM 1507 C C . GLY A 1 196 ? -3.616 8.143 -0.735 1.00 97.62 196 GLY A C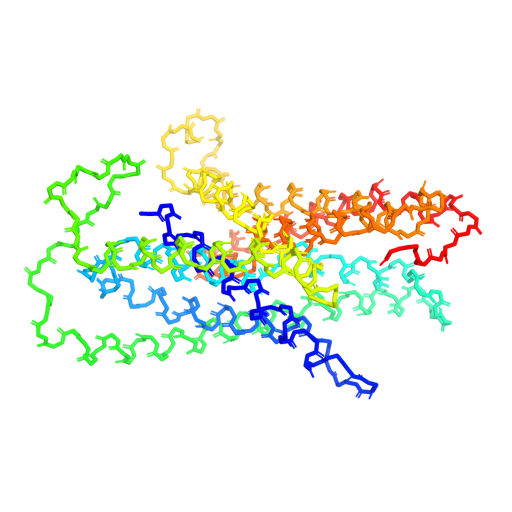 1
ATOM 1508 O O . GLY A 1 196 ? -4.683 7.619 -1.060 1.00 97.62 196 GLY A O 1
ATOM 1509 N N . THR A 1 197 ? -3.272 8.292 0.546 1.00 97.50 197 THR A N 1
ATOM 1510 C CA . THR A 1 197 ? -4.076 7.772 1.664 1.00 97.50 197 THR A CA 1
ATOM 1511 C C . THR A 1 197 ? -5.430 8.459 1.787 1.00 97.50 197 THR A C 1
ATOM 1513 O O . THR A 1 197 ? -6.444 7.795 2.011 1.00 97.50 197 THR A O 1
ATOM 1516 N N . LEU A 1 198 ? -5.479 9.784 1.628 1.00 96.81 198 LEU A N 1
ATOM 1517 C CA . LEU A 1 198 ? -6.731 10.536 1.670 1.00 96.81 198 LEU A CA 1
ATOM 1518 C C . LEU A 1 198 ? -7.655 10.150 0.515 1.00 96.81 198 LEU A C 1
ATOM 1520 O O . LEU A 1 198 ? -8.859 9.986 0.728 1.00 96.81 198 LEU A O 1
ATOM 1524 N N . LEU A 1 199 ? -7.101 9.958 -0.686 1.00 97.12 199 LEU A N 1
ATOM 1525 C CA . LEU A 1 199 ? -7.865 9.474 -1.829 1.00 97.12 199 LEU A CA 1
ATOM 1526 C C . LEU A 1 199 ? -8.371 8.046 -1.590 1.00 97.12 199 LEU A C 1
ATOM 1528 O O . LEU A 1 199 ? -9.563 7.804 -1.768 1.00 97.1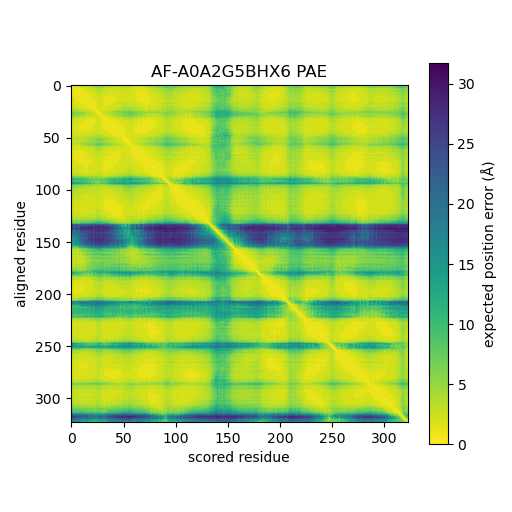2 199 LEU A O 1
ATOM 1532 N N . ARG A 1 200 ? -7.530 7.127 -1.096 1.00 96.50 200 ARG A N 1
ATOM 1533 C CA . ARG A 1 200 ? -7.966 5.769 -0.729 1.00 96.50 200 ARG A CA 1
ATOM 1534 C C . ARG A 1 200 ? -9.071 5.788 0.323 1.00 96.50 200 ARG A C 1
ATOM 1536 O O . ARG A 1 200 ? -10.064 5.084 0.170 1.00 96.50 200 ARG A O 1
ATOM 1543 N N . TRP A 1 201 ? -8.949 6.612 1.364 1.00 94.56 201 TRP A N 1
ATOM 1544 C CA . TRP A 1 201 ? -9.992 6.770 2.383 1.00 94.56 201 TRP A CA 1
ATOM 1545 C C . TRP A 1 201 ? -11.312 7.271 1.782 1.00 94.56 201 TRP A C 1
ATOM 1547 O O . TRP A 1 201 ? -12.382 6.770 2.137 1.00 94.56 201 TRP A O 1
ATOM 1557 N N . ARG A 1 202 ? -11.254 8.213 0.831 1.00 93.62 202 ARG A N 1
ATOM 1558 C CA . ARG A 1 202 ? -12.441 8.655 0.086 1.00 93.62 202 ARG A CA 1
ATOM 1559 C C . ARG A 1 202 ? -13.013 7.535 -0.783 1.00 93.62 202 ARG A C 1
ATOM 1561 O O . ARG A 1 202 ? -14.225 7.339 -0.763 1.00 93.62 202 ARG A O 1
ATOM 1568 N N . LEU A 1 203 ? -12.186 6.774 -1.499 1.00 93.50 203 LEU A N 1
ATOM 1569 C CA . LEU A 1 203 ? -12.625 5.658 -2.349 1.00 93.50 203 LEU A CA 1
ATOM 1570 C C . LEU A 1 203 ? -13.221 4.506 -1.540 1.00 93.50 203 LEU A C 1
ATOM 1572 O O . LEU A 1 203 ? -14.222 3.933 -1.959 1.00 93.50 203 LEU A O 1
ATOM 1576 N N . ALA A 1 204 ? -12.710 4.235 -0.337 1.00 90.00 204 ALA A N 1
ATOM 1577 C CA . ALA A 1 204 ? -13.267 3.244 0.585 1.00 90.00 204 ALA A CA 1
ATOM 1578 C C . ALA A 1 204 ? -14.736 3.527 0.948 1.00 90.00 204 ALA A C 1
ATOM 1580 O O . ALA A 1 204 ? -15.446 2.642 1.422 1.00 90.00 204 ALA A O 1
ATOM 1581 N N . SER A 1 205 ? -15.237 4.741 0.679 1.00 84.69 205 SER A N 1
ATOM 1582 C CA . SER A 1 205 ? -16.658 5.049 0.807 1.00 84.69 205 SER A CA 1
ATOM 1583 C C . SER A 1 205 ? -17.571 4.250 -0.131 1.00 84.69 205 SER A C 1
ATOM 1585 O O . SER A 1 205 ? -18.763 4.138 0.169 1.00 84.69 205 SER A O 1
ATOM 1587 N N . LEU A 1 206 ? -17.008 3.711 -1.218 1.00 84.81 206 LEU A N 1
ATOM 1588 C CA . LEU A 1 206 ? -17.658 2.869 -2.221 1.00 84.81 206 LEU A CA 1
ATOM 1589 C C . LEU A 1 206 ? -17.674 1.381 -1.838 1.00 84.81 206 LEU A C 1
ATOM 1591 O O . LEU A 1 206 ? -18.356 0.606 -2.502 1.00 84.81 206 LEU A O 1
ATOM 1595 N N . ASN A 1 207 ? -16.941 0.974 -0.794 1.00 81.25 207 ASN A N 1
ATOM 1596 C CA . ASN A 1 207 ? -16.986 -0.400 -0.288 1.00 81.25 207 ASN A CA 1
ATOM 1597 C C . ASN A 1 207 ? -18.380 -0.721 0.297 1.00 81.25 207 ASN A C 1
ATOM 1599 O O . ASN A 1 207 ? -19.130 0.196 0.644 1.00 81.25 207 ASN A O 1
ATOM 1603 N N . ARG A 1 208 ? -18.705 -2.024 0.374 1.00 66.00 208 ARG A N 1
ATOM 1604 C CA . ARG A 1 208 ? -19.983 -2.643 0.807 1.00 66.00 208 ARG A CA 1
ATOM 1605 C C . ARG A 1 208 ? -20.923 -1.757 1.643 1.00 66.00 208 ARG A C 1
ATOM 1607 O O . ARG A 1 208 ? -20.521 -1.192 2.661 1.00 66.00 208 ARG A O 1
ATOM 1614 N N . GLY A 1 209 ? -22.206 -1.741 1.266 1.00 61.22 209 GLY A N 1
ATOM 1615 C CA . GLY A 1 209 ? -23.276 -1.030 1.984 1.00 61.22 209 GLY A CA 1
ATOM 1616 C C . GLY A 1 209 ? -23.494 0.417 1.527 1.00 61.22 209 GLY A C 1
ATOM 1617 O O . GLY A 1 209 ? -24.168 1.204 2.200 1.00 61.22 209 GLY A O 1
ATOM 1618 N N . SER A 1 210 ? -22.896 0.815 0.399 1.00 63.50 210 SER A N 1
ATOM 1619 C CA . SER A 1 210 ? -23.170 2.111 -0.214 1.00 63.50 210 SER A CA 1
ATOM 1620 C C . SER A 1 210 ? -24.486 2.051 -0.987 1.00 63.50 210 SER A C 1
ATOM 1622 O O . SER A 1 210 ? -24.528 1.570 -2.119 1.00 63.50 210 SER A O 1
ATOM 1624 N N . LYS A 1 211 ? -25.543 2.659 -0.430 1.00 65.56 211 LYS A N 1
ATOM 1625 C CA . LYS A 1 211 ? -26.852 2.844 -1.099 1.00 65.56 211 LYS A CA 1
ATOM 1626 C C . LYS A 1 211 ? -26.757 3.493 -2.491 1.00 65.56 211 LYS A C 1
ATOM 1628 O O . LYS A 1 211 ? -27.720 3.484 -3.254 1.00 65.56 211 LYS A O 1
ATOM 1633 N N . ARG A 1 212 ? -25.640 4.162 -2.810 1.00 68.81 212 ARG A N 1
ATOM 1634 C CA . ARG A 1 212 ? -25.374 4.717 -4.147 1.00 68.81 212 ARG A CA 1
ATOM 1635 C C . ARG A 1 212 ? -24.938 3.620 -5.123 1.00 68.81 212 ARG A C 1
ATOM 1637 O O . ARG A 1 212 ? -25.438 3.598 -6.237 1.00 68.81 212 ARG A O 1
ATOM 1644 N N . VAL A 1 213 ? -24.049 2.724 -4.699 1.00 75.25 213 VAL A N 1
ATOM 1645 C CA . VAL A 1 213 ? -23.540 1.610 -5.516 1.00 75.25 213 VAL A CA 1
ATOM 1646 C C . VAL A 1 213 ? -24.628 0.560 -5.734 1.00 75.25 213 VAL A C 1
ATOM 1648 O O . VAL A 1 213 ? -24.846 0.145 -6.865 1.00 75.25 213 VAL A O 1
ATOM 1651 N N . GLU A 1 214 ? -25.372 0.212 -4.682 1.00 77.81 214 GLU A N 1
ATOM 1652 C CA . GLU A 1 214 ? -26.478 -0.759 -4.745 1.00 77.81 214 GLU A CA 1
ATOM 1653 C C . GLU A 1 214 ? -27.597 -0.351 -5.716 1.00 77.81 214 GLU A C 1
ATOM 1655 O O . GLU A 1 214 ? -28.320 -1.208 -6.212 1.00 77.81 214 GLU A O 1
ATOM 1660 N N . ARG A 1 215 ? -27.741 0.952 -6.001 1.00 78.69 215 ARG A N 1
ATOM 1661 C CA . ARG A 1 215 ? -28.701 1.465 -6.991 1.00 78.69 215 ARG A CA 1
ATOM 1662 C C . ARG A 1 215 ? -28.193 1.414 -8.431 1.00 78.69 2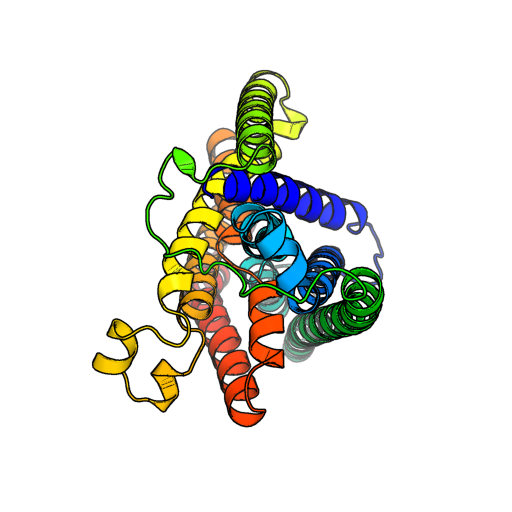15 ARG A C 1
ATOM 1664 O O . ARG A 1 215 ? -29.010 1.438 -9.339 1.00 78.69 215 ARG A O 1
ATOM 1671 N N . LEU A 1 216 ? -26.876 1.414 -8.638 1.00 82.44 216 LEU A N 1
ATOM 1672 C CA . LEU A 1 216 ? -26.261 1.558 -9.963 1.00 82.44 216 LEU A CA 1
ATOM 1673 C C . LEU A 1 216 ? -25.757 0.234 -10.540 1.00 82.44 216 LEU A C 1
ATOM 1675 O O . LEU A 1 216 ? -25.663 0.107 -11.756 1.00 82.44 216 LEU A O 1
ATOM 1679 N N . LEU A 1 217 ? -25.397 -0.730 -9.691 1.00 84.44 217 LEU A N 1
ATOM 1680 C CA . LEU A 1 217 ? -24.765 -1.978 -10.111 1.00 84.44 217 LEU A CA 1
ATOM 1681 C C . LEU A 1 217 ? -25.559 -3.204 -9.643 1.00 84.44 217 LEU A C 1
ATOM 1683 O O . LEU A 1 217 ? -26.194 -3.160 -8.587 1.00 84.44 217 LEU A O 1
ATOM 1687 N N . PRO A 1 218 ? -25.484 -4.329 -10.382 1.00 80.88 218 PRO A N 1
ATOM 1688 C CA . PRO A 1 218 ? -26.045 -5.598 -9.937 1.00 80.88 218 PRO A CA 1
ATOM 1689 C C . PRO A 1 218 ? -25.535 -5.999 -8.546 1.00 80.88 218 PRO A C 1
ATOM 1691 O O . PRO A 1 218 ? -24.359 -5.802 -8.230 1.00 80.88 218 PRO A O 1
ATOM 1694 N N . ARG A 1 219 ? -26.397 -6.634 -7.736 1.00 77.50 219 ARG A N 1
ATOM 1695 C CA . ARG A 1 219 ? -26.088 -7.015 -6.340 1.00 77.50 219 ARG A CA 1
ATOM 1696 C C . ARG A 1 219 ? -24.772 -7.785 -6.196 1.00 77.50 219 ARG A C 1
ATOM 1698 O O . ARG A 1 219 ? -23.991 -7.495 -5.299 1.00 77.50 219 ARG A O 1
ATOM 1705 N N . PHE A 1 220 ? -24.480 -8.699 -7.122 1.00 75.44 220 PHE A N 1
ATOM 1706 C CA . PHE A 1 220 ? -23.252 -9.498 -7.077 1.00 75.44 220 PHE A CA 1
ATOM 1707 C C . PHE A 1 220 ? -21.961 -8.662 -7.201 1.00 75.44 220 PHE A C 1
ATOM 1709 O O . PHE A 1 220 ? -20.928 -9.084 -6.690 1.00 75.44 220 PHE A O 1
ATOM 1716 N N . ILE A 1 221 ? -22.018 -7.479 -7.830 1.00 77.62 221 ILE A N 1
ATOM 1717 C CA . ILE A 1 221 ? -20.900 -6.522 -7.930 1.00 77.62 221 ILE A CA 1
ATOM 1718 C C . ILE A 1 221 ? -20.933 -5.529 -6.766 1.00 77.62 221 ILE A C 1
ATOM 1720 O O . ILE A 1 221 ? -19.890 -5.203 -6.203 1.00 77.62 221 ILE A O 1
ATOM 1724 N N . ALA A 1 222 ? -22.125 -5.058 -6.386 1.00 76.75 222 ALA A N 1
ATOM 1725 C CA . ALA A 1 222 ? -22.301 -4.119 -5.276 1.00 76.75 222 ALA A CA 1
ATOM 1726 C C . ALA A 1 222 ? -21.824 -4.696 -3.928 1.00 76.75 222 ALA A C 1
ATOM 1728 O O . ALA A 1 222 ? -21.387 -3.953 -3.048 1.00 76.75 222 ALA A O 1
ATOM 1729 N N . ASP A 1 223 ? -21.842 -6.024 -3.798 1.00 81.00 223 ASP A N 1
ATOM 1730 C CA . ASP A 1 223 ? -21.323 -6.754 -2.645 1.00 81.00 223 ASP A CA 1
ATOM 1731 C C . ASP A 1 223 ? -19.793 -6.903 -2.640 1.00 81.00 223 ASP A C 1
ATOM 1733 O O . ASP A 1 223 ? -19.259 -7.542 -1.731 1.00 81.00 223 ASP A O 1
ATOM 1737 N N . LEU A 1 224 ? -19.057 -6.379 -3.623 1.00 88.94 224 LEU A N 1
ATOM 1738 C CA . LEU A 1 224 ? -17.594 -6.427 -3.641 1.00 88.94 224 LEU A CA 1
ATOM 1739 C C . LEU A 1 224 ? -16.974 -5.149 -3.043 1.00 88.94 224 LEU A C 1
ATOM 1741 O O . LEU A 1 224 ? -17.597 -4.083 -3.048 1.00 88.94 224 LEU A O 1
ATOM 1745 N N . PRO A 1 225 ? -15.735 -5.210 -2.524 1.00 92.81 225 PRO A N 1
ATOM 1746 C CA . PRO A 1 225 ? -15.006 -4.025 -2.072 1.00 92.81 225 PRO A CA 1
ATOM 1747 C C . PRO A 1 225 ? -14.505 -3.165 -3.252 1.00 92.81 225 PRO A C 1
ATOM 1749 O O . PRO A 1 225 ? -13.327 -3.166 -3.625 1.00 92.81 225 PRO A O 1
ATOM 1752 N N . LEU A 1 226 ? -15.430 -2.431 -3.881 1.00 92.94 226 LEU A N 1
ATOM 1753 C CA . LEU A 1 226 ? -15.161 -1.647 -5.092 1.00 92.94 226 LEU A CA 1
ATOM 1754 C C . LEU A 1 226 ? -14.211 -0.472 -4.864 1.00 92.94 226 LEU A C 1
ATOM 1756 O O . LEU A 1 226 ? -13.411 -0.160 -5.736 1.00 92.94 226 LEU A O 1
ATOM 1760 N N . GLY A 1 227 ? -14.270 0.179 -3.707 1.00 94.25 227 GLY A N 1
ATOM 1761 C CA . GLY A 1 227 ? -13.363 1.267 -3.352 1.00 94.25 227 GLY A CA 1
ATOM 1762 C C . GLY A 1 227 ? -11.906 0.819 -3.321 1.00 94.25 227 GLY A C 1
ATOM 1763 O O . GLY A 1 227 ? -11.053 1.468 -3.925 1.00 94.25 227 GLY A O 1
ATOM 1764 N N . THR A 1 228 ? -11.632 -0.315 -2.674 1.00 96.62 228 THR A N 1
ATOM 1765 C CA . THR A 1 228 ? -10.287 -0.909 -2.620 1.00 96.62 228 THR A CA 1
ATOM 1766 C C . THR A 1 228 ? -9.840 -1.384 -4.005 1.00 96.62 228 THR A C 1
ATOM 1768 O O . THR A 1 228 ? -8.710 -1.111 -4.407 1.00 96.62 228 THR A O 1
ATOM 1771 N N . PHE A 1 229 ? -10.740 -2.003 -4.778 1.00 96.88 229 PHE A N 1
ATOM 1772 C CA . PHE A 1 229 ? -10.463 -2.410 -6.161 1.00 96.88 229 PHE A CA 1
ATOM 1773 C C . PHE A 1 229 ? -10.080 -1.221 -7.047 1.00 96.88 229 PHE A C 1
ATOM 1775 O O . PHE A 1 229 ? -9.020 -1.231 -7.666 1.00 96.88 229 PHE A O 1
ATOM 1782 N N . VAL A 1 230 ? -10.903 -0.168 -7.063 1.00 97.00 230 VAL A N 1
ATOM 1783 C CA . VAL A 1 230 ? -10.661 1.042 -7.860 1.00 97.00 230 VAL A CA 1
ATOM 1784 C C . VAL A 1 230 ? -9.355 1.714 -7.443 1.00 97.00 230 VAL A C 1
ATOM 1786 O O . VAL A 1 230 ? -8.572 2.102 -8.307 1.00 97.00 230 VAL A O 1
ATOM 1789 N N . ALA A 1 231 ? -9.083 1.815 -6.139 1.00 98.12 231 ALA A N 1
ATOM 1790 C CA . ALA A 1 231 ? -7.835 2.383 -5.642 1.00 98.12 231 ALA A CA 1
ATOM 1791 C C . ALA A 1 231 ? -6.614 1.581 -6.124 1.00 98.12 231 ALA A C 1
ATOM 1793 O O . ALA A 1 231 ? -5.673 2.168 -6.659 1.00 98.12 231 ALA A O 1
ATOM 1794 N N . ASN A 1 232 ? -6.656 0.248 -6.005 1.00 98.50 232 ASN A N 1
ATOM 1795 C CA . ASN A 1 232 ? -5.583 -0.641 -6.451 1.00 98.50 232 ASN A CA 1
ATOM 1796 C C . ASN A 1 232 ? -5.366 -0.576 -7.969 1.00 98.50 232 ASN A C 1
ATOM 1798 O O . ASN A 1 232 ? -4.217 -0.511 -8.404 1.00 98.50 232 ASN A O 1
ATOM 1802 N N . VAL A 1 233 ? -6.436 -0.536 -8.769 1.00 98.44 233 VAL A N 1
ATOM 1803 C CA . VAL A 1 233 ? -6.343 -0.448 -10.234 1.00 98.44 233 VAL A CA 1
ATOM 1804 C C . VAL A 1 233 ? -5.790 0.898 -10.687 1.00 98.44 233 VAL A C 1
ATOM 1806 O O . VAL A 1 233 ? -4.794 0.927 -11.406 1.00 98.44 233 VAL A O 1
ATOM 1809 N N . ILE A 1 234 ? -6.368 2.009 -10.222 1.00 98.31 234 ILE A N 1
ATOM 1810 C CA . ILE A 1 234 ? -5.923 3.353 -10.615 1.00 98.31 234 ILE A CA 1
ATOM 1811 C C . ILE A 1 234 ? -4.484 3.597 -10.161 1.00 98.31 234 ILE A C 1
ATOM 1813 O O . ILE A 1 234 ? -3.663 4.045 -10.956 1.00 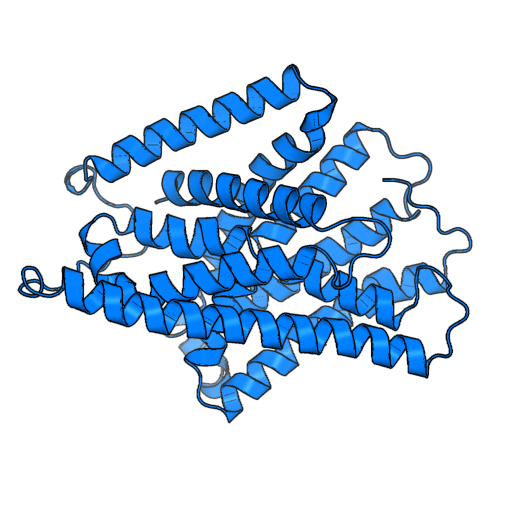98.31 234 ILE A O 1
ATOM 1817 N N . GLY A 1 235 ? -4.147 3.275 -8.909 1.00 98.31 235 GLY A N 1
ATOM 1818 C CA . GLY A 1 235 ? -2.788 3.473 -8.409 1.00 98.31 235 GLY A CA 1
ATOM 1819 C C . GLY A 1 235 ? -1.752 2.610 -9.133 1.00 98.31 235 GLY A C 1
ATOM 1820 O O . GLY A 1 235 ? -0.641 3.073 -9.368 1.00 98.31 235 GLY A O 1
ATOM 1821 N N . SER A 1 236 ? -2.115 1.396 -9.558 1.00 98.56 236 SER A N 1
ATOM 1822 C CA . SER A 1 236 ? -1.230 0.548 -10.371 1.00 98.56 236 SER A CA 1
ATOM 1823 C C . SER A 1 236 ? -1.051 1.087 -11.791 1.00 98.56 236 SER A C 1
ATOM 1825 O O . SER A 1 236 ? 0.064 1.082 -12.298 1.00 98.56 236 SER A O 1
ATOM 1827 N N . ALA A 1 237 ? -2.112 1.610 -12.415 1.00 98.31 237 ALA A N 1
ATOM 1828 C CA . ALA A 1 237 ? -2.021 2.237 -13.733 1.00 98.31 237 ALA A CA 1
ATOM 1829 C C . ALA A 1 237 ? -1.142 3.501 -13.706 1.00 98.31 237 ALA A C 1
ATOM 1831 O O . ALA A 1 237 ? -0.290 3.676 -14.574 1.00 98.31 237 ALA A O 1
ATOM 1832 N N . VAL A 1 238 ? -1.289 4.348 -12.679 1.00 98.31 238 VAL A N 1
ATOM 1833 C CA . VAL A 1 238 ? -0.409 5.513 -12.483 1.00 98.31 238 VAL A CA 1
ATOM 1834 C C . VAL A 1 238 ? 1.036 5.064 -12.255 1.00 98.31 238 VAL A C 1
ATOM 1836 O O . VAL A 1 238 ? 1.940 5.625 -12.871 1.00 98.31 238 VAL A O 1
ATOM 1839 N N . LEU A 1 239 ? 1.268 4.025 -11.443 1.00 98.12 239 LEU A N 1
ATOM 1840 C CA . LEU A 1 239 ? 2.614 3.488 -11.237 1.00 98.12 239 LEU A CA 1
ATOM 1841 C C . LEU A 1 239 ? 3.222 2.933 -12.535 1.00 98.12 239 LEU A C 1
ATOM 1843 O O . LEU A 1 239 ? 4.411 3.125 -12.757 1.00 98.12 239 LEU A O 1
ATOM 1847 N N . ALA A 1 240 ? 2.434 2.300 -13.409 1.00 96.62 240 ALA A N 1
ATOM 1848 C CA . ALA A 1 240 ? 2.908 1.832 -14.712 1.00 96.62 240 ALA A CA 1
ATOM 1849 C C . ALA A 1 240 ? 3.409 2.991 -15.592 1.00 96.62 240 ALA A C 1
ATOM 1851 O O . ALA A 1 240 ? 4.476 2.885 -16.192 1.00 96.62 240 ALA A O 1
ATOM 1852 N N . ILE A 1 241 ? 2.680 4.115 -15.620 1.00 95.75 241 ILE A N 1
ATOM 1853 C CA . ILE A 1 241 ? 3.097 5.330 -16.341 1.00 95.75 241 ILE A CA 1
ATOM 1854 C C . ILE A 1 241 ? 4.395 5.876 -15.743 1.00 95.75 241 ILE A C 1
ATOM 1856 O O . ILE A 1 241 ? 5.349 6.139 -16.469 1.00 95.75 241 ILE A O 1
ATOM 1860 N N . VAL A 1 242 ? 4.450 6.022 -14.416 1.00 95.25 242 VAL A N 1
ATOM 1861 C CA . VAL A 1 242 ? 5.640 6.535 -13.722 1.00 95.25 242 VAL A CA 1
ATOM 1862 C C . VAL A 1 242 ? 6.853 5.642 -13.972 1.00 95.25 242 VAL A C 1
ATOM 1864 O O . VAL A 1 242 ? 7.928 6.157 -14.256 1.00 95.25 242 VAL A O 1
ATOM 1867 N N . HIS A 1 243 ? 6.676 4.322 -13.951 1.00 93.00 243 HIS A N 1
ATOM 1868 C CA . HIS A 1 243 ? 7.745 3.368 -14.225 1.00 93.00 243 HIS A CA 1
ATOM 1869 C C . HIS A 1 243 ? 8.321 3.534 -15.641 1.00 93.00 243 HIS A C 1
ATOM 1871 O O . HIS A 1 243 ? 9.538 3.560 -15.809 1.00 93.00 243 HIS A O 1
ATOM 1877 N N . VAL A 1 244 ? 7.472 3.731 -16.656 1.00 91.62 244 VAL A N 1
ATOM 1878 C CA . VAL A 1 244 ? 7.926 4.042 -18.025 1.00 91.62 244 VAL A CA 1
ATOM 1879 C C . VAL A 1 244 ? 8.722 5.351 -18.069 1.00 91.62 244 VAL A C 1
ATOM 1881 O O . VAL A 1 244 ? 9.789 5.406 -18.681 1.00 91.62 244 VAL A O 1
ATOM 1884 N N . LEU A 1 245 ? 8.254 6.391 -17.372 1.00 90.94 245 LEU A N 1
ATOM 1885 C CA . LEU A 1 245 ? 8.955 7.679 -17.293 1.00 90.94 245 LEU A CA 1
ATOM 1886 C C . LEU A 1 245 ? 10.316 7.573 -16.587 1.00 90.94 245 LEU A C 1
ATOM 1888 O O . LEU A 1 245 ? 11.237 8.298 -16.951 1.00 90.94 245 LEU A O 1
ATOM 1892 N N . GLN A 1 246 ? 10.458 6.666 -15.617 1.00 88.94 246 GLN A N 1
ATOM 1893 C CA . GLN A 1 246 ? 11.719 6.412 -14.910 1.00 88.94 246 GLN A CA 1
ATOM 1894 C C . GLN A 1 246 ? 12.720 5.581 -15.734 1.00 88.94 246 GLN A C 1
ATOM 1896 O O . GLN A 1 246 ? 13.925 5.712 -15.534 1.00 88.94 246 GLN A O 1
ATOM 1901 N N . THR A 1 247 ? 12.249 4.760 -16.681 1.00 83.06 247 THR A N 1
ATOM 1902 C CA . THR A 1 247 ? 13.082 3.742 -17.363 1.00 83.06 247 THR A CA 1
ATOM 1903 C C . THR A 1 247 ? 13.536 4.136 -18.778 1.00 83.06 247 THR A C 1
ATOM 1905 O O . THR A 1 247 ? 14.102 3.316 -19.492 1.00 83.06 247 THR A O 1
ATOM 1908 N N . GLY A 1 248 ? 13.310 5.378 -19.219 1.00 73.75 248 GLY A N 1
ATOM 1909 C CA . GLY A 1 248 ? 13.904 5.856 -20.481 1.00 73.75 248 GLY A CA 1
ATOM 1910 C C . GLY A 1 248 ? 13.021 6.734 -21.352 1.00 73.75 248 GLY A C 1
ATOM 1911 O O . GLY A 1 248 ? 13.536 7.366 -22.270 1.00 73.75 248 GLY A O 1
ATOM 1912 N N . ALA A 1 249 ? 11.716 6.826 -21.072 1.00 76.50 249 ALA A N 1
ATOM 1913 C CA . ALA A 1 249 ? 10.814 7.605 -21.924 1.00 76.50 249 ALA A CA 1
ATOM 1914 C C . ALA A 1 249 ? 11.128 9.114 -21.905 1.00 76.50 249 ALA A C 1
ATOM 1916 O O . ALA A 1 249 ? 10.728 9.844 -22.810 1.00 76.50 249 ALA A O 1
ATOM 1917 N N . VAL A 1 250 ? 11.851 9.582 -20.883 1.00 76.88 250 VAL A N 1
ATOM 1918 C CA . VAL A 1 250 ? 12.359 10.951 -20.776 1.00 76.88 250 VAL A CA 1
ATOM 1919 C C . VAL A 1 250 ? 13.881 10.930 -20.894 1.00 76.88 250 VAL A C 1
ATOM 1921 O O . VAL A 1 250 ? 14.568 10.327 -20.071 1.00 76.88 250 VAL A O 1
ATOM 1924 N N . ILE A 1 251 ? 14.414 11.624 -21.900 1.00 73.81 251 ILE A N 1
ATOM 1925 C CA . ILE A 1 251 ? 15.858 11.788 -22.103 1.00 73.81 251 ILE A CA 1
ATOM 1926 C C . ILE A 1 251 ? 16.370 12.849 -21.115 1.00 73.81 251 ILE A C 1
ATOM 1928 O O . ILE A 1 251 ? 15.879 13.974 -21.121 1.00 73.81 251 ILE A O 1
ATOM 1932 N N . GLN A 1 252 ? 17.357 12.494 -20.283 1.00 76.38 252 GLN A N 1
ATOM 1933 C CA . GLN A 1 252 ? 18.022 13.390 -19.313 1.00 76.38 252 GLN A CA 1
ATOM 1934 C C . GLN A 1 252 ? 17.055 14.152 -18.369 1.00 76.38 252 GLN A C 1
ATOM 1936 O O . GLN A 1 252 ? 17.029 15.386 -18.353 1.00 76.38 252 GLN A O 1
ATOM 1941 N N . PRO A 1 253 ? 16.250 13.448 -17.550 1.00 82.88 253 PRO A N 1
ATOM 1942 C CA . PRO A 1 253 ? 15.385 14.068 -16.560 1.00 82.88 253 PRO A CA 1
ATOM 1943 C C . PRO A 1 253 ? 16.205 14.851 -15.531 1.00 82.88 253 PRO A C 1
ATOM 1945 O O . PRO A 1 253 ? 17.271 14.431 -15.080 1.00 82.88 253 PRO A O 1
ATOM 1948 N N . SER A 1 254 ? 15.671 15.999 -15.111 1.00 89.31 254 SER A N 1
ATOM 1949 C CA . SER A 1 254 ? 16.258 16.756 -14.006 1.00 89.31 254 SER A CA 1
ATOM 1950 C C . SER A 1 254 ? 16.186 15.956 -12.696 1.00 89.31 254 SER A C 1
ATOM 1952 O O . SER A 1 254 ? 15.260 15.168 -12.489 1.00 89.31 254 SER A O 1
ATOM 1954 N N . ALA A 1 255 ? 17.093 16.224 -11.752 1.00 87.88 255 ALA A N 1
ATOM 1955 C CA . ALA A 1 255 ? 17.040 15.606 -10.421 1.00 87.88 255 ALA A CA 1
ATOM 1956 C C . ALA A 1 255 ? 15.682 15.834 -9.725 1.00 87.88 255 ALA A C 1
ATOM 1958 O O . ALA A 1 255 ? 15.156 14.943 -9.061 1.00 87.88 255 ALA A O 1
ATOM 1959 N N . THR A 1 256 ? 15.080 17.012 -9.920 1.00 88.69 256 THR A N 1
ATOM 1960 C CA . THR 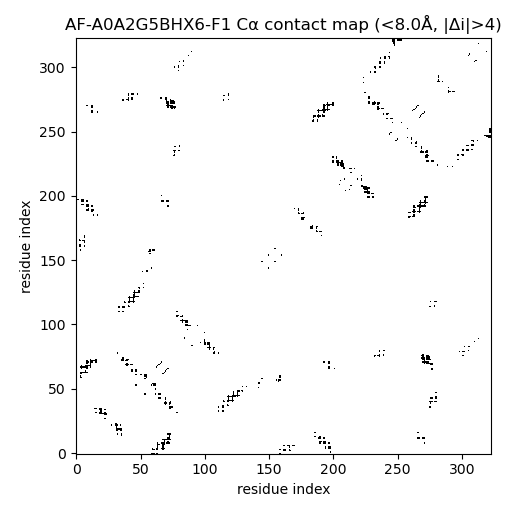A 1 256 ? 13.741 17.340 -9.408 1.00 88.69 256 THR A CA 1
ATOM 1961 C C . THR A 1 256 ? 12.668 16.446 -10.020 1.00 88.69 256 THR A C 1
ATOM 1963 O O . THR A 1 256 ? 11.806 15.955 -9.293 1.00 88.69 256 THR A O 1
ATOM 1966 N N . SER A 1 257 ? 12.740 16.186 -11.327 1.00 90.75 257 SER A N 1
ATOM 1967 C CA . SER A 1 257 ? 11.831 15.266 -12.016 1.00 90.75 257 SER A CA 1
ATOM 1968 C C . SER A 1 257 ? 11.924 13.863 -11.415 1.00 90.75 257 SER A C 1
ATOM 1970 O O . SER A 1 257 ? 10.891 13.291 -11.078 1.00 90.75 257 SER A O 1
ATOM 1972 N N . CYS A 1 258 ? 13.136 13.349 -11.180 1.00 90.94 258 CYS A N 1
ATOM 1973 C CA . CYS A 1 258 ? 13.317 12.051 -10.529 1.00 90.94 258 CYS A CA 1
ATOM 1974 C C . CYS A 1 258 ? 12.744 12.030 -9.106 1.00 90.94 258 CYS A C 1
ATOM 1976 O O . CYS A 1 258 ? 12.010 11.106 -8.766 1.00 90.94 258 CYS A O 1
ATOM 1978 N N . TYR A 1 259 ? 12.981 13.069 -8.294 1.00 91.75 259 TYR A N 1
ATOM 1979 C CA . TYR A 1 259 ? 12.394 13.147 -6.951 1.00 91.75 259 TYR A CA 1
ATOM 1980 C C . TYR A 1 259 ? 10.864 13.109 -6.971 1.00 91.75 259 TYR A C 1
ATOM 1982 O O . TYR A 1 259 ? 10.260 12.432 -6.138 1.00 91.75 259 TYR A O 1
ATOM 1990 N N . VAL A 1 260 ? 10.233 13.814 -7.914 1.00 93.19 260 VAL A N 1
ATOM 1991 C CA . VAL A 1 260 ? 8.772 13.815 -8.059 1.00 93.19 260 VAL A CA 1
ATOM 1992 C C . VAL A 1 260 ? 8.272 12.454 -8.538 1.00 93.19 260 VAL A C 1
ATOM 1994 O O . VAL A 1 260 ? 7.320 11.940 -7.960 1.00 93.19 260 VAL A O 1
ATOM 1997 N N . LEU A 1 261 ? 8.918 11.833 -9.530 1.00 95.00 261 LEU A N 1
ATOM 1998 C CA . LEU A 1 261 ? 8.541 10.499 -10.010 1.00 95.00 261 LEU A CA 1
ATOM 1999 C C . LEU A 1 261 ? 8.638 9.456 -8.888 1.00 95.00 261 LEU A C 1
ATOM 2001 O O . LEU A 1 261 ? 7.671 8.732 -8.651 1.00 95.00 261 LEU A O 1
ATOM 2005 N N . THR A 1 262 ? 9.731 9.445 -8.118 1.00 93.81 262 THR A N 1
ATOM 2006 C CA . THR A 1 262 ? 9.869 8.578 -6.937 1.00 93.81 262 THR A CA 1
ATOM 2007 C C . THR A 1 262 ? 8.794 8.875 -5.892 1.00 93.81 262 THR A C 1
ATOM 2009 O O . THR A 1 262 ? 8.216 7.951 -5.328 1.00 93.81 262 THR A O 1
ATOM 2012 N N . ALA A 1 263 ? 8.455 10.144 -5.648 1.00 95.69 263 ALA A N 1
ATOM 2013 C CA . ALA A 1 263 ? 7.401 10.498 -4.701 1.00 95.69 263 ALA A CA 1
ATOM 2014 C C . ALA A 1 263 ? 5.999 10.073 -5.168 1.00 95.69 263 ALA A C 1
ATOM 2016 O O . ALA A 1 263 ? 5.175 9.663 -4.347 1.00 95.69 263 ALA A O 1
ATOM 2017 N N . VAL A 1 264 ? 5.716 10.120 -6.471 1.00 97.88 264 VAL A N 1
ATOM 2018 C CA . VAL A 1 264 ? 4.460 9.603 -7.028 1.00 97.88 264 VAL A CA 1
ATOM 2019 C C . VAL A 1 264 ? 4.424 8.076 -6.941 1.00 97.88 264 VAL A C 1
ATOM 2021 O O . VAL A 1 264 ? 3.394 7.527 -6.550 1.00 97.88 264 VAL A O 1
ATOM 2024 N N . ALA A 1 265 ? 5.526 7.391 -7.252 1.00 97.12 265 ALA A N 1
ATOM 2025 C CA . ALA A 1 265 ? 5.621 5.936 -7.175 1.00 97.12 265 ALA A CA 1
ATOM 2026 C C . ALA A 1 265 ? 5.524 5.428 -5.727 1.00 97.12 265 ALA A C 1
ATOM 2028 O O . ALA A 1 265 ? 4.551 4.771 -5.344 1.00 97.12 265 ALA A O 1
ATOM 2029 N N . ASP A 1 266 ? 6.505 5.783 -4.898 1.00 95.38 266 ASP A N 1
ATOM 2030 C CA . ASP A 1 266 ? 6.637 5.269 -3.540 1.00 95.38 266 ASP A CA 1
ATOM 2031 C C . ASP A 1 266 ? 5.696 5.961 -2.563 1.00 95.38 266 ASP A C 1
ATOM 2033 O O . ASP A 1 266 ? 5.246 5.328 -1.617 1.00 95.38 266 ASP A O 1
ATOM 2037 N N . GLY A 1 267 ? 5.378 7.238 -2.752 1.00 97.19 267 GLY A N 1
ATOM 2038 C CA . GLY A 1 267 ? 4.450 7.964 -1.890 1.00 97.19 267 GLY A CA 1
ATOM 2039 C C . GLY A 1 267 ? 3.005 7.726 -2.308 1.00 97.19 267 GLY A C 1
ATOM 2040 O O . GLY A 1 267 ? 2.274 6.972 -1.662 1.00 97.19 267 GLY A O 1
ATOM 2041 N N . PHE A 1 268 ? 2.588 8.380 -3.394 1.00 98.56 268 PHE A N 1
ATOM 2042 C CA . PHE A 1 268 ? 1.185 8.427 -3.811 1.00 98.56 268 PHE A CA 1
ATOM 2043 C C . PHE A 1 268 ? 0.625 7.049 -4.186 1.00 98.56 268 PHE A C 1
ATOM 2045 O O . PHE A 1 268 ? -0.333 6.609 -3.550 1.00 98.56 268 PHE A O 1
ATOM 2052 N N . CYS A 1 269 ? 1.210 6.342 -5.160 1.00 98.50 269 CYS A N 1
ATOM 2053 C CA . CYS A 1 269 ? 0.717 5.029 -5.603 1.00 98.50 269 CYS A CA 1
ATOM 2054 C C . CYS A 1 269 ? 0.858 3.981 -4.492 1.00 98.50 269 CYS A C 1
ATOM 2056 O O . CYS A 1 269 ? -0.079 3.220 -4.221 1.00 98.50 269 CYS A O 1
ATOM 2058 N N . GLY A 1 270 ? 1.993 4.010 -3.787 1.00 97.50 270 GLY A N 1
ATOM 2059 C CA . GLY A 1 270 ? 2.255 3.159 -2.630 1.00 97.50 270 GLY A CA 1
ATOM 2060 C C . GLY A 1 270 ? 1.215 3.289 -1.515 1.00 97.50 270 GLY A C 1
ATOM 2061 O O . GLY A 1 270 ? 0.868 2.287 -0.907 1.00 97.50 270 GLY A O 1
ATOM 2062 N N . CYS A 1 271 ? 0.675 4.488 -1.269 1.00 98.25 271 CYS A N 1
ATOM 2063 C CA . CYS A 1 271 ? -0.337 4.718 -0.226 1.00 98.25 271 CYS A CA 1
ATOM 2064 C C . CYS A 1 271 ? -1.787 4.690 -0.718 1.00 98.25 271 CYS A C 1
ATOM 2066 O O . CYS A 1 271 ? -2.708 4.483 0.082 1.00 98.25 271 CYS A O 1
ATOM 2068 N N . LEU A 1 272 ? -2.009 4.953 -2.009 1.00 98.62 272 LEU A N 1
ATOM 2069 C CA . LEU A 1 272 ? -3.314 4.826 -2.654 1.00 98.62 272 LEU A CA 1
ATOM 2070 C C . LEU A 1 272 ? -3.715 3.357 -2.761 1.00 98.62 272 LEU A C 1
ATOM 2072 O O . LEU A 1 272 ? -4.877 3.024 -2.555 1.00 98.62 272 LEU A O 1
ATOM 2076 N N . THR A 1 273 ? -2.757 2.488 -3.068 1.00 98.69 273 THR A N 1
ATOM 2077 C CA . THR A 1 273 ? -2.975 1.044 -3.177 1.00 98.69 273 THR A CA 1
ATOM 2078 C C . THR A 1 273 ? -2.642 0.327 -1.870 1.00 98.69 273 THR A C 1
ATOM 2080 O O . THR A 1 273 ? -1.913 0.858 -1.044 1.00 98.69 273 THR A O 1
ATOM 2083 N N . THR A 1 274 ? -3.180 -0.871 -1.637 1.00 98.50 274 THR A N 1
ATOM 2084 C CA . THR A 1 274 ? -2.939 -1.599 -0.379 1.00 98.50 274 THR A CA 1
ATOM 2085 C C . THR A 1 274 ? -3.163 -3.103 -0.520 1.00 98.50 274 THR A C 1
ATOM 2087 O O . THR A 1 274 ? -4.114 -3.546 -1.168 1.00 98.50 274 THR A O 1
ATOM 2090 N N . VAL A 1 275 ? -2.296 -3.889 0.131 1.00 98.69 275 VAL A N 1
ATOM 2091 C CA . VAL A 1 275 ? -2.467 -5.345 0.291 1.00 98.69 275 VAL A CA 1
ATOM 2092 C C . VAL A 1 275 ? -3.140 -5.676 1.620 1.00 98.69 275 VAL A C 1
ATOM 2094 O O . VAL A 1 275 ? -3.953 -6.588 1.660 1.00 98.69 275 VAL A O 1
ATOM 2097 N N . SER A 1 276 ? -2.894 -4.920 2.695 1.00 98.44 276 SER A N 1
ATOM 2098 C CA . SER A 1 276 ? -3.473 -5.219 4.015 1.00 98.44 276 SER A CA 1
ATOM 2099 C C . SER A 1 276 ? -4.999 -5.134 4.036 1.00 98.44 276 SER A C 1
ATOM 2101 O O . SER A 1 276 ? -5.659 -6.019 4.578 1.00 98.44 276 SER A O 1
ATOM 2103 N N . THR A 1 277 ? -5.577 -4.104 3.407 1.00 97.50 277 THR A N 1
ATOM 2104 C CA . THR A 1 277 ? -7.044 -3.985 3.299 1.00 97.50 277 THR A CA 1
ATOM 2105 C C . THR A 1 277 ? -7.606 -5.054 2.366 1.00 97.50 277 THR A C 1
ATOM 2107 O O . THR A 1 277 ? -8.583 -5.709 2.713 1.00 97.50 277 THR A O 1
ATOM 2110 N N . PHE A 1 278 ? -6.940 -5.289 1.232 1.00 98.25 278 PHE A N 1
ATOM 2111 C CA . PHE A 1 278 ? -7.305 -6.328 0.271 1.00 98.25 278 PHE A CA 1
ATOM 2112 C C . PHE A 1 278 ? -7.319 -7.727 0.915 1.00 98.25 278 PHE A C 1
ATOM 2114 O O . PHE A 1 278 ? -8.304 -8.445 0.798 1.00 98.25 278 PHE A O 1
ATOM 2121 N N . ALA A 1 279 ? -6.287 -8.091 1.679 1.00 98.44 279 ALA A N 1
ATOM 2122 C CA . ALA A 1 279 ? -6.203 -9.359 2.402 1.00 98.44 279 ALA A CA 1
ATOM 2123 C C . ALA A 1 279 ? -7.304 -9.491 3.469 1.00 98.44 279 ALA A C 1
ATOM 2125 O O . ALA A 1 279 ? -7.962 -10.529 3.566 1.00 98.44 279 ALA A O 1
ATOM 2126 N N . ALA A 1 280 ? -7.554 -8.428 4.243 1.00 97.81 280 ALA A N 1
ATOM 2127 C CA . ALA A 1 280 ? -8.640 -8.413 5.221 1.00 97.81 280 ALA A CA 1
ATOM 2128 C C . ALA A 1 280 ? -10.012 -8.616 4.554 1.00 97.81 280 ALA A C 1
ATOM 2130 O O . ALA A 1 280 ? -10.828 -9.393 5.049 1.00 97.81 280 ALA A O 1
ATOM 2131 N N . GLU A 1 281 ? -10.250 -7.984 3.404 1.00 96.69 281 GLU A N 1
ATOM 2132 C CA . GLU A 1 281 ? -11.471 -8.156 2.615 1.00 96.69 281 GLU A CA 1
ATOM 2133 C C . GLU A 1 281 ? -11.597 -9.576 2.050 1.00 96.69 281 GLU A C 1
ATOM 2135 O O . GLU A 1 281 ? -12.669 -10.169 2.158 1.00 96.69 281 GLU A O 1
ATOM 2140 N N . LEU A 1 282 ? -10.511 -10.162 1.534 1.00 96.94 282 LEU A N 1
ATOM 2141 C CA . LEU A 1 282 ? -10.490 -11.556 1.083 1.00 96.94 282 LEU A CA 1
ATOM 2142 C C . LEU A 1 282 ? -10.841 -12.538 2.204 1.00 96.94 282 LEU A C 1
ATOM 2144 O O . LEU A 1 282 ? -11.577 -13.492 1.955 1.00 96.94 282 LEU A O 1
ATOM 2148 N N . SER A 1 283 ? -10.362 -12.288 3.428 1.00 96.31 283 SER A N 1
ATOM 2149 C CA . SER A 1 283 ? -10.675 -13.117 4.602 1.00 96.31 283 SER A CA 1
ATOM 2150 C C . SER A 1 283 ? -12.129 -12.988 5.079 1.00 96.31 283 SER A C 1
ATOM 2152 O O . SER A 1 283 ? -12.630 -13.869 5.771 1.00 96.31 283 SER A O 1
ATOM 2154 N N . ALA A 1 284 ? -12.812 -11.898 4.715 1.00 93.75 284 ALA A N 1
ATOM 2155 C CA . ALA A 1 284 ? -14.193 -11.612 5.112 1.00 93.75 284 ALA A CA 1
ATOM 2156 C C . ALA A 1 284 ? -15.230 -11.956 4.023 1.00 93.75 284 ALA A C 1
ATOM 2158 O O . ALA A 1 284 ? -16.438 -11.872 4.261 1.00 93.75 284 ALA A O 1
ATOM 2159 N N . LEU A 1 285 ? -14.780 -12.281 2.809 1.00 92.81 285 LEU A N 1
ATOM 2160 C CA . LEU A 1 285 ? -15.618 -12.674 1.681 1.00 92.81 285 LEU A CA 1
ATOM 2161 C C . LEU A 1 285 ? -15.891 -14.184 1.693 1.00 92.81 285 LEU A C 1
ATOM 2163 O O . LEU A 1 285 ? -15.041 -14.980 2.078 1.00 92.81 285 LEU A O 1
ATOM 2167 N N . GLU A 1 286 ? -17.057 -14.590 1.183 1.00 91.94 286 GLU A N 1
ATOM 2168 C CA . GLU A 1 286 ? -17.321 -15.996 0.844 1.00 91.94 286 GLU A CA 1
ATOM 2169 C C . GLU A 1 286 ? -16.294 -16.502 -0.177 1.00 91.94 286 GLU A C 1
ATOM 2171 O O . GLU A 1 286 ? -15.908 -15.754 -1.079 1.00 91.94 286 GLU A O 1
ATOM 2176 N N . SER A 1 287 ? -15.913 -17.781 -0.106 1.00 90.81 287 SER A N 1
ATOM 2177 C CA . SER A 1 287 ? -14.801 -18.347 -0.883 1.00 90.81 287 SER A CA 1
ATOM 2178 C C . SER A 1 28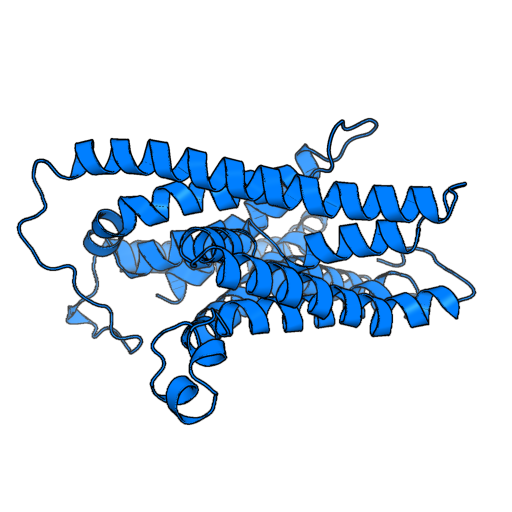7 ? -14.861 -18.023 -2.380 1.00 90.81 287 SER A C 1
ATOM 2180 O O . SER A 1 287 ? -13.890 -17.513 -2.932 1.00 90.81 287 SER A O 1
ATOM 2182 N N . ARG A 1 288 ? -16.013 -18.228 -3.041 1.00 90.88 288 ARG A N 1
ATOM 2183 C CA . ARG A 1 288 ? -16.163 -17.935 -4.482 1.00 90.88 288 ARG A CA 1
ATOM 2184 C C . ARG A 1 288 ? -15.965 -16.450 -4.791 1.00 90.88 288 ARG A C 1
ATOM 2186 O O . ARG A 1 288 ? -15.215 -16.107 -5.698 1.00 90.88 288 ARG A O 1
ATOM 2193 N N . ARG A 1 289 ? -16.597 -15.568 -4.011 1.00 91.19 289 ARG A N 1
ATOM 2194 C CA . ARG A 1 289 ? -16.505 -14.110 -4.195 1.00 91.19 289 ARG A CA 1
ATOM 2195 C C . ARG A 1 289 ? -15.097 -13.600 -3.902 1.00 91.19 289 ARG A C 1
ATOM 2197 O O . ARG A 1 289 ? -14.617 -12.729 -4.614 1.00 91.19 289 ARG A O 1
ATOM 2204 N N . SER A 1 290 ? -14.446 -14.162 -2.886 1.00 94.06 290 SER A N 1
ATOM 2205 C CA . SER A 1 290 ? -13.058 -13.877 -2.523 1.00 94.06 290 SER A CA 1
ATOM 2206 C C . SER A 1 290 ? -12.115 -14.207 -3.683 1.00 94.06 290 SER A C 1
ATOM 2208 O O . SER A 1 290 ? -11.361 -13.345 -4.130 1.00 94.06 290 SER A O 1
ATOM 2210 N N . MET A 1 291 ? -12.240 -15.405 -4.268 1.00 93.44 291 MET A N 1
ATOM 2211 C CA . MET A 1 291 ? -11.436 -15.810 -5.426 1.00 93.44 291 MET A CA 1
ATOM 2212 C C . MET A 1 291 ? -11.687 -14.922 -6.647 1.00 93.44 291 MET A C 1
ATOM 2214 O O . MET A 1 291 ? -10.731 -14.435 -7.249 1.00 93.44 291 MET A O 1
ATOM 2218 N N . THR A 1 292 ? -12.950 -14.655 -6.996 1.00 93.50 292 THR A N 1
ATOM 2219 C CA . THR A 1 292 ? -13.277 -13.756 -8.113 1.00 93.50 292 THR A CA 1
ATOM 2220 C C . THR A 1 292 ? -12.709 -12.358 -7.881 1.00 93.50 292 THR A C 1
ATOM 2222 O O . THR A 1 292 ? -12.083 -11.799 -8.777 1.00 93.50 292 THR A O 1
ATOM 2225 N N . TYR A 1 293 ? -12.868 -11.808 -6.676 1.00 95.75 293 TYR A N 1
ATOM 2226 C CA . TYR A 1 293 ? -12.342 -10.494 -6.317 1.00 95.75 293 TYR A CA 1
ATOM 2227 C C . TYR A 1 293 ? -10.816 -10.429 -6.435 1.00 95.75 293 TYR A C 1
ATOM 2229 O O . TYR A 1 293 ? -10.286 -9.475 -7.010 1.00 95.75 293 TYR A O 1
ATOM 2237 N N . ALA A 1 294 ? -10.113 -11.456 -5.948 1.00 97.12 294 ALA A N 1
ATOM 2238 C CA . ALA A 1 294 ? -8.661 -11.533 -6.037 1.00 97.12 294 ALA A CA 1
ATOM 2239 C C . ALA A 1 294 ? -8.177 -11.593 -7.488 1.00 97.12 294 ALA A C 1
ATOM 2241 O O . ALA A 1 294 ? -7.342 -10.784 -7.895 1.00 97.12 294 ALA A O 1
ATOM 2242 N N . VAL A 1 295 ? -8.736 -12.517 -8.275 1.00 97.06 295 VAL A N 1
ATOM 2243 C CA . VAL A 1 295 ? -8.355 -12.725 -9.677 1.00 97.06 295 VAL A CA 1
ATOM 2244 C C . VAL A 1 295 ? -8.633 -11.473 -10.500 1.00 97.06 295 VAL A C 1
ATOM 2246 O O . VAL A 1 295 ? -7.740 -11.001 -11.195 1.00 97.06 295 VAL A O 1
ATOM 2249 N N . VAL A 1 296 ? -9.829 -10.888 -10.387 1.00 96.50 296 VAL A N 1
ATOM 2250 C CA . VAL A 1 296 ? -10.196 -9.683 -11.147 1.00 96.50 296 VAL A CA 1
ATOM 2251 C C . VAL A 1 296 ? -9.299 -8.502 -10.778 1.00 96.50 296 VAL A C 1
ATOM 2253 O O . VAL A 1 296 ? -8.852 -7.791 -11.673 1.00 96.50 296 VAL A O 1
ATOM 2256 N N . SER A 1 297 ? -8.976 -8.314 -9.493 1.00 97.75 297 SER A N 1
ATOM 2257 C CA . SER A 1 297 ? -8.058 -7.251 -9.054 1.00 97.75 297 SER A CA 1
ATOM 2258 C C . SER A 1 297 ? -6.674 -7.409 -9.682 1.00 97.75 297 SER A C 1
ATOM 2260 O O . SER A 1 297 ? -6.159 -6.469 -10.280 1.00 97.75 297 SER A O 1
ATOM 2262 N N . ILE A 1 298 ? -6.092 -8.608 -9.597 1.00 98.25 298 ILE A N 1
ATOM 2263 C CA . ILE A 1 298 ? -4.751 -8.893 -10.119 1.00 98.25 298 ILE A CA 1
ATOM 2264 C C . ILE A 1 298 ? -4.729 -8.775 -11.648 1.00 98.25 298 ILE A C 1
ATOM 2266 O O . ILE A 1 298 ? -3.919 -8.026 -12.192 1.00 98.25 298 ILE A O 1
ATOM 2270 N N . VAL A 1 299 ? -5.647 -9.449 -12.347 1.00 98.00 299 VAL A N 1
ATOM 2271 C CA . VAL A 1 299 ? -5.704 -9.451 -13.818 1.00 98.00 299 VAL A CA 1
ATOM 2272 C C . VAL A 1 299 ? -5.931 -8.044 -14.365 1.00 98.00 299 VAL A C 1
ATOM 2274 O O . VAL A 1 299 ? -5.227 -7.645 -15.288 1.00 98.00 299 VAL A O 1
ATOM 2277 N N . ALA A 1 300 ? -6.846 -7.263 -13.778 1.00 98.00 300 ALA A N 1
ATOM 2278 C CA . ALA A 1 300 ? -7.072 -5.885 -14.206 1.00 98.00 300 ALA A CA 1
ATOM 2279 C C . ALA A 1 300 ? -5.796 -5.041 -14.068 1.00 98.00 300 ALA A C 1
ATOM 2281 O O . ALA A 1 300 ? -5.421 -4.340 -15.004 1.00 98.00 300 ALA A O 1
ATOM 2282 N N . THR A 1 301 ? -5.085 -5.139 -12.938 1.00 97.94 301 THR A N 1
ATOM 2283 C CA . THR A 1 301 ? -3.826 -4.398 -12.759 1.00 97.94 301 THR A CA 1
ATOM 2284 C C . THR A 1 301 ? -2.723 -4.838 -13.713 1.00 97.94 301 THR A C 1
ATOM 2286 O O . THR A 1 301 ? -2.065 -3.983 -14.302 1.00 97.94 301 THR A O 1
ATOM 2289 N N . GLN A 1 302 ? -2.549 -6.146 -13.921 1.00 97.62 302 GLN A N 1
ATOM 2290 C CA . GLN A 1 302 ? -1.562 -6.667 -14.866 1.00 97.62 302 GLN A CA 1
ATOM 2291 C C . GLN A 1 302 ? -1.881 -6.236 -16.300 1.00 97.62 302 GLN A C 1
ATOM 2293 O O . GLN A 1 302 ? -0.971 -5.851 -17.027 1.00 97.62 302 GLN A O 1
ATOM 2298 N N . ALA A 1 303 ? -3.158 -6.201 -16.694 1.00 97.06 303 ALA A N 1
ATOM 2299 C CA . ALA A 1 303 ? -3.560 -5.692 -18.002 1.00 97.06 303 ALA A CA 1
ATOM 2300 C C . ALA A 1 303 ? -3.114 -4.234 -18.212 1.00 97.06 303 ALA A C 1
ATOM 2302 O O . ALA A 1 303 ? -2.561 -3.919 -19.262 1.00 97.06 303 ALA A O 1
ATOM 2303 N N . PHE A 1 304 ? -3.265 -3.358 -17.211 1.00 96.19 304 PHE A N 1
ATOM 2304 C CA . PHE A 1 304 ? -2.761 -1.980 -17.300 1.00 96.19 304 PHE A CA 1
ATOM 2305 C C . PHE A 1 304 ? -1.232 -1.910 -17.406 1.00 96.19 304 PHE A C 1
ATOM 2307 O O . PHE A 1 304 ? -0.728 -1.154 -18.234 1.00 96.19 304 PHE A O 1
ATOM 2314 N N . PHE A 1 305 ? -0.487 -2.707 -16.633 1.00 95.69 305 PHE A N 1
ATOM 2315 C CA . PHE A 1 305 ? 0.975 -2.766 -16.769 1.00 95.69 305 PHE A CA 1
ATOM 2316 C C . PHE A 1 305 ? 1.405 -3.236 -18.163 1.00 95.69 305 PHE A C 1
ATOM 2318 O O . PHE A 1 305 ? 2.294 -2.637 -18.762 1.00 95.69 305 PHE A O 1
ATOM 2325 N N . ILE A 1 306 ? 0.743 -4.252 -18.717 1.00 93.38 306 ILE A N 1
ATOM 2326 C CA . ILE A 1 306 ? 1.012 -4.751 -20.071 1.00 93.38 306 ILE A CA 1
ATOM 2327 C C . ILE A 1 306 ? 0.725 -3.673 -21.121 1.00 93.38 306 ILE A C 1
ATOM 2329 O O . ILE A 1 306 ? 1.556 -3.436 -21.996 1.00 93.38 306 ILE A O 1
ATOM 2333 N N . LEU A 1 307 ? -0.430 -3.010 -21.033 1.00 93.69 307 LEU A N 1
ATOM 2334 C CA . LEU A 1 307 ? -0.845 -1.990 -21.998 1.00 93.69 307 LEU A CA 1
ATOM 2335 C C . LEU A 1 307 ? 0.044 -0.743 -21.955 1.00 93.69 307 LEU A C 1
ATOM 2337 O O . LEU A 1 307 ? 0.293 -0.145 -22.993 1.00 93.69 307 LEU A O 1
ATOM 2341 N N . ILE A 1 308 ? 0.519 -0.341 -20.778 1.00 92.62 308 ILE A N 1
ATOM 2342 C CA . ILE A 1 308 ? 1.308 0.885 -20.622 1.00 92.62 308 ILE A CA 1
ATOM 2343 C C . ILE A 1 308 ? 2.804 0.580 -20.747 1.00 92.62 308 ILE A C 1
ATOM 2345 O O . ILE A 1 308 ? 3.468 1.063 -21.662 1.00 92.62 308 ILE A O 1
ATOM 2349 N N . ALA A 1 309 ? 3.339 -0.242 -19.845 1.00 88.38 309 ALA A N 1
ATOM 2350 C CA . ALA A 1 309 ? 4.768 -0.527 -19.778 1.00 88.38 309 ALA A CA 1
ATOM 2351 C C . ALA A 1 309 ? 5.193 -1.604 -20.783 1.00 88.38 309 ALA A C 1
ATOM 2353 O O . ALA A 1 309 ? 6.234 -1.472 -21.422 1.00 88.38 309 ALA A O 1
ATOM 2354 N N . GLY A 1 310 ? 4.381 -2.646 -20.975 1.00 87.38 310 GLY A N 1
ATOM 2355 C CA . GLY A 1 310 ? 4.701 -3.732 -21.906 1.00 87.38 310 GLY A CA 1
ATOM 2356 C C . GLY A 1 310 ? 4.815 -3.273 -23.363 1.00 87.38 310 GLY A C 1
ATOM 2357 O O . GLY A 1 310 ? 5.710 -3.730 -24.074 1.00 87.38 310 GLY A O 1
ATOM 2358 N N . ILE A 1 311 ? 3.956 -2.343 -23.801 1.00 85.62 311 ILE A N 1
ATOM 2359 C CA . ILE A 1 311 ? 4.062 -1.729 -25.135 1.00 85.62 311 ILE A CA 1
ATOM 2360 C C . ILE A 1 311 ? 5.372 -0.945 -25.249 1.00 85.62 311 ILE A C 1
ATOM 2362 O O . ILE A 1 311 ? 6.128 -1.183 -26.189 1.00 85.62 311 ILE A O 1
ATOM 2366 N N . TYR A 1 312 ? 5.672 -0.084 -24.269 1.00 85.44 312 TYR A N 1
ATOM 2367 C CA . TYR A 1 312 ? 6.892 0.723 -24.257 1.00 85.44 312 TYR A CA 1
ATOM 2368 C C . TYR A 1 312 ? 8.154 -0.141 -24.374 1.00 85.44 312 TYR A C 1
ATOM 2370 O O . TYR A 1 312 ? 8.896 0.018 -25.340 1.00 85.44 312 TYR A O 1
ATOM 2378 N N . PHE A 1 313 ? 8.348 -1.116 -23.478 1.00 80.06 313 PHE A N 1
ATOM 2379 C CA . PHE A 1 313 ? 9.552 -1.962 -23.456 1.00 80.06 313 PHE A CA 1
ATOM 2380 C C . PHE A 1 313 ? 9.734 -2.820 -24.711 1.00 80.06 313 PHE A C 1
ATOM 2382 O O . PHE A 1 313 ? 10.847 -3.213 -25.042 1.00 80.06 313 PHE A O 1
ATOM 2389 N N . LYS A 1 314 ? 8.652 -3.126 -25.433 1.00 80.38 314 LYS A N 1
ATOM 2390 C CA . LYS A 1 314 ? 8.745 -3.852 -26.703 1.00 80.38 314 LYS A CA 1
ATOM 2391 C C . LYS A 1 314 ? 9.157 -2.948 -27.869 1.00 80.38 314 LYS A C 1
ATOM 2393 O O . LYS A 1 314 ? 9.716 -3.437 -28.846 1.00 80.38 314 LYS A O 1
ATOM 2398 N N . THR A 1 315 ? 8.837 -1.658 -27.788 1.00 78.94 315 THR A N 1
ATOM 2399 C CA . THR A 1 315 ? 9.131 -0.665 -28.834 1.00 78.94 315 THR A CA 1
ATOM 2400 C C . THR A 1 315 ? 10.404 0.141 -28.580 1.00 78.94 315 THR A C 1
ATOM 2402 O O . THR A 1 315 ? 10.976 0.676 -29.525 1.00 78.94 315 THR A O 1
ATOM 2405 N N . ALA A 1 316 ? 10.848 0.240 -27.327 1.00 72.06 316 ALA A N 1
ATOM 2406 C CA . ALA A 1 316 ? 12.009 1.022 -26.936 1.00 72.06 316 ALA A CA 1
ATOM 2407 C C . ALA A 1 316 ? 13.313 0.315 -27.337 1.00 72.06 316 ALA A C 1
ATOM 2409 O O . ALA A 1 316 ? 13.498 -0.882 -27.126 1.00 72.06 316 ALA A O 1
ATOM 2410 N N . THR A 1 317 ? 14.238 1.073 -27.924 1.00 58.91 317 THR A N 1
ATOM 2411 C CA . THR A 1 317 ? 15.563 0.592 -28.343 1.00 58.91 317 THR A CA 1
ATOM 2412 C C . THR A 1 317 ? 16.617 0.703 -27.240 1.00 58.91 317 THR A C 1
ATOM 2414 O O . THR A 1 317 ? 17.652 0.044 -27.328 1.00 58.91 317 THR A O 1
ATOM 2417 N N . ILE A 1 318 ? 16.368 1.501 -26.195 1.00 55.16 318 ILE A N 1
ATOM 2418 C CA . ILE A 1 318 ? 17.308 1.781 -25.102 1.00 55.16 318 ILE A CA 1
ATOM 2419 C C . ILE A 1 318 ? 16.555 1.737 -23.766 1.00 55.16 318 ILE A C 1
ATOM 2421 O O . ILE A 1 318 ? 15.661 2.548 -23.541 1.00 55.16 318 ILE A O 1
ATOM 2425 N N . ASP A 1 319 ? 16.964 0.823 -22.881 1.00 58.28 319 ASP A N 1
ATOM 2426 C CA . ASP A 1 319 ? 16.438 0.684 -21.519 1.00 58.28 319 ASP A CA 1
ATOM 2427 C C . ASP A 1 319 ? 17.584 0.924 -20.529 1.00 58.28 319 ASP A C 1
ATOM 2429 O O . ASP A 1 319 ? 18.373 0.020 -20.248 1.00 58.28 319 ASP A O 1
ATOM 2433 N N . TYR A 1 320 ? 17.699 2.141 -20.002 1.00 58.50 320 TYR A N 1
ATOM 2434 C CA . TYR A 1 320 ? 18.547 2.405 -18.840 1.00 58.50 320 TYR A CA 1
ATOM 2435 C C . TYR A 1 320 ? 17.695 3.079 -17.763 1.00 58.50 320 TYR A C 1
ATOM 2437 O O . TYR A 1 320 ? 16.901 3.960 -18.100 1.00 58.50 320 TYR A O 1
ATOM 2445 N N . PRO A 1 321 ? 17.833 2.698 -16.480 1.00 64.38 321 PRO A N 1
ATOM 2446 C CA . PRO A 1 321 ? 17.199 3.439 -15.399 1.00 64.38 321 PRO A CA 1
ATOM 2447 C C . PRO A 1 321 ? 17.731 4.875 -15.421 1.00 64.38 321 PRO A C 1
ATOM 2449 O O . PRO A 1 321 ? 18.937 5.101 -15.319 1.00 64.38 321 PRO A O 1
ATOM 2452 N N . VAL A 1 322 ? 16.831 5.837 -15.617 1.00 72.12 322 VAL A N 1
ATOM 2453 C CA . VAL A 1 322 ? 17.167 7.267 -15.700 1.00 72.12 322 VAL A CA 1
ATOM 2454 C C . VAL A 1 322 ? 16.882 7.982 -14.378 1.00 72.12 322 VAL A C 1
ATOM 2456 O O . VAL A 1 322 ? 17.484 9.013 -14.077 1.00 72.12 322 VAL A O 1
ATOM 2459 N N . CYS A 1 323 ? 15.984 7.387 -13.594 1.00 70.88 323 CYS A N 1
ATOM 2460 C CA . CYS A 1 323 ? 15.683 7.627 -12.194 1.00 70.88 323 CYS A CA 1
ATOM 2461 C C . CYS A 1 323 ? 15.484 6.244 -11.531 1.00 70.88 323 CYS A C 1
ATOM 2463 O O . CYS A 1 323 ? 15.656 6.176 -10.301 1.00 70.88 323 CYS A O 1
#